Protein AF-A0A914KDS3-F1 (afdb_monomer_lite)

pLDDT: mean 72.92, std 15.79, range [32.66, 97.44]

Secondary structure (DSSP, 8-state):
-------TTSS---GGGEEEETTT--EEEHHHHHHHHTT-SB-TTT--B-TTPPEEE----TTS--HHHHHHHHHHHHHHHHHHHHHHHHHHHHHHHHHHHHHHHHTSSHHHHHHHHHHHHHHHHHHHHHHHHHHHHHHHHHHHHHHHHHHHHHHHTS----HHHHHHHHHHHHHHTT--THHHHHHHHTT--

Sequence (193 aa):
MTDCGYCICLDKIKIKNAVTLIGCEHVFHEKCIKSWLNLFSICPLCRKDVYNSHVRKRYFDLSTFNSQSVDKFLRENDELYEKSKKELSKLVDELEVIELRMLQSLEKKEICEAVAASKRIKESIKSCSKTIQEVEDRISVFVLILNAAEKLEAHDSKAKMSKWSQIWEICRLFLIYGLFLPLFCLYVGHLLF

Radius of gyration: 53.29 Å; chains: 1; bounding box: 90×39×132 Å

Foldseek 3Di:
DPDQDCEPVNDDDQLQQWKAWPPPRRIYGVVRVVVVCVPDQADPPPRDGSVPIDIDRDPDHPPPDDPVNVVVVVVVVVVVVVVVVVVVVVVVVVVVVVVVVVVVVVPDDPVVVVVVVVVVVVVVVVVVVVVVVVVVVVVVVVVVVVVVVVVVVVVCVPPPDDPVVVVVVVVVSCVVVVDDCPVVCVVVVVVVD

Structure (mmCIF, N/CA/C/O backbone):
data_AF-A0A914KDS3-F1
#
_entry.id   AF-A0A914KDS3-F1
#
loop_
_atom_site.group_PDB
_atom_site.id
_atom_site.type_symbol
_atom_site.label_atom_id
_atom_site.label_alt_id
_atom_site.label_comp_id
_atom_site.label_asym_id
_atom_site.label_entity_id
_atom_site.label_seq_id
_atom_site.pdbx_PDB_ins_code
_atom_site.Cartn_x
_atom_site.Cartn_y
_atom_site.Cartn_z
_atom_site.occupancy
_atom_site.B_iso_or_equiv
_atom_site.auth_seq_id
_atom_site.auth_comp_id
_atom_site.auth_asym_id
_atom_site.auth_atom_id
_atom_site.pdbx_PDB_model_num
ATOM 1 N N . MET A 1 1 ? 7.756 1.458 -42.234 1.00 32.66 1 MET A N 1
ATOM 2 C CA . MET A 1 1 ? 8.458 2.128 -43.351 1.00 32.66 1 MET A CA 1
ATOM 3 C C . MET A 1 1 ? 9.534 3.023 -42.757 1.00 32.66 1 MET A C 1
ATOM 5 O O . MET A 1 1 ? 9.251 4.139 -42.350 1.00 32.66 1 MET A O 1
ATOM 9 N N . THR A 1 2 ? 10.736 2.480 -42.584 1.00 35.38 2 THR A N 1
ATOM 10 C CA . THR A 1 2 ? 11.896 3.147 -41.971 1.00 35.38 2 THR A CA 1
ATOM 11 C C . THR A 1 2 ? 12.764 3.794 -43.046 1.00 35.38 2 THR A C 1
ATOM 13 O O . THR A 1 2 ? 13.892 3.372 -43.259 1.00 35.38 2 THR A O 1
ATOM 16 N N . ASP A 1 3 ? 12.226 4.803 -43.726 1.00 40.38 3 ASP A N 1
ATOM 17 C CA . ASP A 1 3 ? 12.993 5.639 -44.657 1.00 40.38 3 ASP A CA 1
ATOM 18 C C . ASP A 1 3 ? 12.769 7.109 -44.288 1.00 40.38 3 ASP A C 1
ATOM 20 O O . ASP A 1 3 ? 12.069 7.864 -44.955 1.00 40.38 3 ASP A O 1
ATOM 24 N N . CYS A 1 4 ? 13.314 7.512 -43.138 1.00 45.75 4 CYS A N 1
ATOM 25 C CA . CYS A 1 4 ? 13.328 8.910 -42.716 1.00 45.75 4 CYS A CA 1
ATOM 26 C C . CYS A 1 4 ? 14.780 9.382 -42.641 1.00 45.75 4 CYS A C 1
ATOM 28 O O . CYS A 1 4 ? 15.456 9.214 -41.627 1.00 45.75 4 CYS A O 1
ATOM 30 N N . GLY A 1 5 ? 15.276 9.923 -43.753 1.00 48.31 5 GLY A N 1
ATOM 31 C CA . GLY A 1 5 ? 16.640 10.433 -43.828 1.00 48.31 5 GLY A CA 1
ATOM 32 C C . GLY A 1 5 ? 17.060 10.938 -45.203 1.00 48.31 5 GLY A C 1
ATOM 33 O O . GLY A 1 5 ? 18.200 10.704 -45.589 1.00 48.31 5 GLY A O 1
ATOM 34 N N . TYR A 1 6 ? 16.186 11.623 -45.950 1.00 52.50 6 TYR A N 1
ATOM 35 C CA . TYR A 1 6 ? 16.656 12.422 -47.085 1.00 52.50 6 TYR A CA 1
ATOM 36 C C . TYR A 1 6 ? 17.346 13.670 -46.535 1.00 52.50 6 TYR A C 1
ATOM 38 O O . TYR A 1 6 ? 16.715 14.655 -46.152 1.00 52.50 6 TYR A O 1
ATOM 46 N N . CYS A 1 7 ? 18.667 13.600 -46.431 1.00 58.47 7 CYS A N 1
ATOM 47 C CA . CYS A 1 7 ? 19.488 14.774 -46.205 1.00 58.47 7 CYS A CA 1
ATOM 48 C C . CYS A 1 7 ? 19.452 15.671 -47.456 1.00 58.47 7 CYS A C 1
ATOM 50 O O . CYS A 1 7 ? 19.218 15.224 -48.578 1.00 58.47 7 CYS A O 1
ATOM 52 N N . ILE A 1 8 ? 19.737 16.953 -47.261 1.00 68.56 8 ILE A N 1
ATOM 53 C CA . ILE A 1 8 ? 19.746 17.977 -48.318 1.00 68.56 8 ILE A CA 1
ATOM 54 C C . ILE A 1 8 ? 20.714 17.613 -49.464 1.00 68.56 8 ILE A C 1
ATOM 56 O O . ILE A 1 8 ? 20.521 18.038 -50.595 1.00 68.56 8 ILE A O 1
ATOM 60 N N . CYS A 1 9 ? 21.746 16.812 -49.180 1.00 73.94 9 CYS A N 1
ATOM 61 C CA . CYS A 1 9 ? 22.749 16.368 -50.147 1.00 73.94 9 CYS A CA 1
ATOM 62 C C . CYS A 1 9 ? 22.491 14.980 -50.757 1.00 73.94 9 CYS A C 1
ATOM 64 O O . CYS A 1 9 ? 23.331 14.514 -51.516 1.00 73.94 9 CYS A O 1
ATOM 66 N N . LEU A 1 10 ? 21.372 14.317 -50.437 1.00 69.00 10 LEU A N 1
ATOM 67 C CA . LEU A 1 10 ? 21.014 12.965 -50.907 1.00 69.00 10 LEU A CA 1
ATOM 68 C C . LEU A 1 10 ? 21.998 11.830 -50.518 1.00 69.00 10 LEU A C 1
ATOM 70 O O . LEU A 1 10 ? 21.822 10.691 -50.941 1.00 69.00 10 LEU A O 1
ATOM 74 N N . ASP A 1 11 ? 22.989 12.104 -49.666 1.00 68.69 11 ASP A N 1
ATOM 75 C CA . ASP A 1 11 ? 23.943 11.129 -49.124 1.00 68.69 11 ASP A CA 1
ATOM 76 C C . ASP A 1 11 ? 23.494 10.477 -47.805 1.00 68.69 11 ASP A C 1
ATOM 78 O O . ASP A 1 11 ? 22.850 11.077 -46.949 1.00 68.69 11 ASP A O 1
ATOM 82 N N . LYS A 1 12 ? 23.957 9.258 -47.516 1.00 62.81 12 LYS A N 1
ATOM 83 C CA . LYS A 1 12 ? 23.686 8.628 -46.210 1.00 62.81 12 LYS A CA 1
ATOM 84 C C . LYS A 1 12 ? 24.185 9.497 -45.041 1.00 62.81 12 LYS A C 1
ATOM 86 O O . LYS A 1 12 ? 25.338 9.948 -45.008 1.00 62.81 12 LYS A O 1
ATOM 91 N N . ILE A 1 13 ? 23.327 9.703 -44.039 1.00 63.94 13 ILE A N 1
ATOM 92 C CA . ILE A 1 13 ? 23.694 10.436 -42.822 1.00 63.94 13 ILE A CA 1
ATOM 93 C C . ILE A 1 13 ? 24.675 9.596 -42.001 1.00 63.94 13 ILE A C 1
ATOM 95 O O . ILE A 1 13 ? 24.320 8.562 -41.442 1.00 63.94 13 ILE A O 1
ATOM 99 N N . LYS A 1 14 ? 25.933 10.048 -41.921 1.00 61.25 14 LYS A N 1
ATOM 100 C CA . LYS A 1 14 ? 26.936 9.468 -41.019 1.00 61.25 14 LYS A CA 1
ATOM 101 C C . LYS A 1 14 ? 26.733 10.040 -39.626 1.00 61.25 14 LYS A C 1
ATOM 103 O O . LYS A 1 14 ? 26.645 11.256 -39.462 1.00 61.25 14 LYS A O 1
ATOM 108 N N . ILE A 1 15 ? 26.731 9.171 -38.625 1.00 56.78 15 ILE A N 1
ATOM 109 C CA . ILE A 1 15 ? 26.286 9.533 -37.279 1.00 56.78 15 ILE A CA 1
ATOM 110 C C . ILE A 1 15 ? 27.194 10.580 -36.616 1.00 56.78 15 ILE A C 1
ATOM 112 O O . ILE A 1 15 ? 26.710 11.469 -35.926 1.00 56.78 15 ILE A O 1
ATOM 116 N N . LYS A 1 16 ? 28.493 10.576 -36.941 1.00 56.41 16 LYS A N 1
ATOM 117 C CA . LYS A 1 16 ? 29.466 11.588 -36.484 1.00 56.41 16 LYS A CA 1
ATOM 118 C C . LYS A 1 16 ? 29.134 13.022 -36.908 1.00 56.41 16 LYS A C 1
ATOM 120 O O . LYS A 1 16 ? 29.637 13.963 -36.308 1.00 56.41 16 LYS A O 1
ATOM 125 N N . ASN A 1 17 ? 28.291 13.181 -37.926 1.00 62.94 17 ASN A N 1
ATOM 126 C CA . ASN A 1 17 ? 27.874 14.476 -38.445 1.00 62.94 17 ASN A CA 1
ATOM 127 C C . ASN A 1 17 ? 26.360 14.677 -38.319 1.00 62.94 17 ASN A C 1
ATOM 129 O O . ASN A 1 17 ? 25.853 15.626 -38.903 1.00 62.94 17 ASN A O 1
ATOM 133 N N . ALA A 1 18 ? 25.628 13.799 -37.626 1.00 67.81 18 ALA A N 1
ATOM 134 C CA . ALA A 1 18 ? 24.180 13.903 -37.504 1.00 67.81 18 ALA A CA 1
ATOM 135 C C . ALA A 1 18 ? 23.800 14.951 -36.451 1.00 67.81 18 ALA A C 1
ATOM 137 O O . ALA A 1 18 ? 24.209 14.894 -35.288 1.00 67.81 18 ALA A O 1
ATOM 138 N N . VAL A 1 19 ? 22.981 15.909 -36.863 1.00 70.88 19 VAL A N 1
ATOM 139 C CA . VAL A 1 19 ? 22.414 16.925 -35.981 1.00 70.88 19 VAL A CA 1
ATOM 140 C C . VAL A 1 19 ? 20.913 16.998 -36.162 1.00 70.88 19 VAL A C 1
ATOM 142 O O . VAL A 1 19 ? 20.381 16.630 -37.209 1.00 70.88 19 VAL A O 1
ATOM 145 N N . THR A 1 20 ? 20.241 17.516 -35.144 1.00 72.50 20 THR A N 1
ATOM 146 C CA . THR A 1 20 ? 18.791 17.665 -35.136 1.00 72.50 20 THR A CA 1
ATOM 147 C C . THR A 1 20 ? 18.407 19.122 -34.914 1.00 72.50 20 THR A C 1
ATOM 149 O O . THR A 1 20 ? 19.013 19.810 -34.086 1.00 72.50 20 THR A O 1
ATOM 152 N N . LEU A 1 21 ? 17.388 19.584 -35.643 1.00 72.12 21 LEU A N 1
ATOM 153 C CA . LEU A 1 21 ? 16.752 20.874 -35.379 1.00 72.12 21 LEU A CA 1
ATOM 154 C C . LEU A 1 21 ? 15.796 20.767 -34.187 1.00 72.12 21 LEU A C 1
ATOM 156 O O . LEU A 1 21 ? 14.895 19.924 -34.173 1.00 72.12 21 LEU A O 1
ATOM 160 N N . ILE A 1 22 ? 15.956 21.656 -33.206 1.00 59.22 22 ILE A N 1
ATOM 161 C CA . ILE A 1 22 ? 14.984 21.813 -32.117 1.00 59.22 22 ILE A CA 1
ATOM 162 C C . ILE A 1 22 ? 13.631 22.268 -32.704 1.00 59.22 22 ILE A C 1
ATOM 164 O O . ILE A 1 22 ? 13.591 23.067 -33.630 1.00 59.22 22 ILE A O 1
ATOM 168 N N . GLY A 1 23 ? 12.515 21.723 -32.214 1.00 69.56 23 GLY A N 1
ATOM 169 C CA . GLY A 1 23 ? 11.156 22.102 -32.643 1.00 69.56 23 GLY A CA 1
ATOM 170 C C . GLY A 1 23 ? 10.539 21.256 -33.767 1.00 69.56 23 GLY A C 1
ATOM 171 O O . GLY A 1 23 ? 9.317 21.255 -33.924 1.00 69.56 23 GLY A O 1
ATOM 172 N N . CYS A 1 24 ? 11.333 20.488 -34.522 1.00 79.00 24 CYS A N 1
ATOM 173 C CA . CYS A 1 24 ? 10.797 19.523 -35.496 1.00 79.00 24 CYS A CA 1
ATOM 174 C C . CYS A 1 24 ? 11.494 18.157 -35.528 1.00 79.00 24 CYS A C 1
ATOM 176 O O . CYS A 1 24 ? 11.027 17.277 -36.239 1.00 79.00 24 CYS A O 1
ATOM 178 N N . GLU A 1 25 ? 12.589 17.985 -34.785 1.00 75.94 25 GLU A N 1
ATOM 179 C CA . GLU A 1 25 ? 13.305 16.715 -34.582 1.00 75.94 25 GLU A CA 1
ATOM 180 C C . GLU A 1 25 ? 13.863 16.022 -35.840 1.00 75.94 25 GLU A C 1
ATOM 182 O O . GLU A 1 25 ? 14.428 14.930 -35.765 1.00 75.94 25 GLU A O 1
ATOM 187 N N . HIS A 1 26 ? 13.819 16.694 -36.989 1.00 81.19 26 HIS A N 1
ATOM 188 C CA . HIS A 1 26 ? 14.416 16.218 -38.229 1.00 81.19 26 HIS A CA 1
ATOM 189 C C . HIS A 1 26 ? 15.948 16.188 -38.167 1.00 81.19 26 HIS A C 1
ATOM 191 O O . HIS A 1 26 ? 16.586 17.116 -37.657 1.00 81.19 26 HIS A O 1
ATOM 197 N N . VAL A 1 27 ? 16.530 15.120 -38.720 1.00 78.69 27 VAL A N 1
ATOM 198 C CA . VAL A 1 27 ? 17.969 14.834 -38.678 1.00 78.69 27 VAL A CA 1
ATOM 199 C C . VAL A 1 27 ? 18.627 15.179 -40.014 1.00 78.69 27 VAL A C 1
ATOM 201 O O . VAL A 1 27 ? 18.155 14.770 -41.071 1.00 78.69 27 VAL A O 1
ATOM 204 N N . PHE A 1 28 ? 19.753 15.889 -39.962 1.00 79.06 28 PHE A N 1
ATOM 205 C CA . PHE A 1 28 ? 20.544 16.300 -41.125 1.00 79.06 28 PHE A CA 1
ATOM 206 C C . PHE A 1 28 ? 22.043 16.174 -40.829 1.00 79.06 28 PHE A C 1
ATOM 208 O O . PHE A 1 28 ? 22.440 16.064 -39.668 1.00 79.06 28 PHE A O 1
ATOM 215 N N . HIS A 1 29 ? 22.908 16.252 -41.848 1.00 79.56 29 HIS A N 1
ATOM 216 C CA . HIS A 1 29 ? 24.327 16.499 -41.577 1.00 79.56 29 HIS A CA 1
ATOM 217 C C . HIS A 1 29 ? 24.530 17.917 -41.036 1.00 79.56 29 HIS A C 1
ATOM 219 O O . HIS A 1 29 ? 23.945 18.867 -41.554 1.00 79.56 29 HIS A O 1
ATOM 225 N N . GLU A 1 30 ? 25.435 18.075 -40.069 1.00 78.19 30 GLU A N 1
ATOM 226 C CA . GLU A 1 30 ? 25.775 19.355 -39.438 1.00 78.19 30 GLU A CA 1
ATOM 227 C C . GLU A 1 30 ? 26.122 20.423 -40.472 1.00 78.19 30 GLU A C 1
ATOM 229 O O . GLU A 1 30 ? 25.622 21.541 -40.403 1.00 78.19 30 GLU A O 1
ATOM 234 N N . LYS A 1 31 ? 26.948 20.064 -41.458 1.00 78.94 31 LYS A N 1
ATOM 235 C CA . LYS A 1 31 ? 27.356 20.978 -42.528 1.00 78.94 31 LYS A CA 1
ATOM 236 C C . LYS A 1 31 ? 26.171 21.371 -43.406 1.00 78.94 31 LYS A C 1
ATOM 238 O O . LYS A 1 31 ? 25.951 22.555 -43.622 1.00 78.94 31 LYS A O 1
ATOM 243 N N . CYS A 1 32 ? 25.387 20.393 -43.854 1.00 81.19 32 CYS A N 1
ATOM 244 C CA . CYS A 1 32 ? 24.267 20.621 -44.762 1.00 81.19 32 CYS A CA 1
ATOM 245 C C . CYS A 1 32 ? 23.200 21.517 -44.136 1.00 81.19 32 CYS A C 1
ATOM 247 O O . CYS A 1 32 ? 22.759 22.470 -44.774 1.00 81.19 32 CYS A O 1
ATOM 249 N N . ILE A 1 33 ? 22.817 21.256 -42.882 1.00 82.56 33 ILE A N 1
ATOM 250 C CA . ILE A 1 33 ? 21.788 22.075 -42.243 1.00 82.56 33 ILE A CA 1
ATOM 251 C C . ILE A 1 33 ? 22.300 23.460 -41.858 1.00 82.56 33 ILE A C 1
ATOM 253 O O . ILE A 1 33 ? 21.553 24.421 -41.980 1.00 82.56 33 ILE A O 1
ATOM 257 N N . LYS A 1 34 ? 23.576 23.604 -41.472 1.00 81.19 34 LYS A N 1
ATOM 258 C CA . LYS A 1 34 ? 24.172 24.930 -41.248 1.00 81.19 34 LYS A CA 1
ATOM 259 C C . LYS A 1 34 ? 24.197 25.756 -42.533 1.00 81.19 34 LYS A C 1
ATOM 261 O O . LYS A 1 34 ? 23.794 26.910 -42.511 1.00 81.19 34 LYS A O 1
ATOM 266 N N . SER A 1 35 ? 24.613 25.161 -43.652 1.00 82.69 35 SER A N 1
ATOM 267 C CA . SER A 1 35 ? 24.600 25.835 -44.955 1.00 82.69 35 SER A CA 1
ATOM 268 C C . SER A 1 35 ? 23.191 26.249 -45.379 1.00 82.69 35 SER A C 1
ATOM 270 O O . SER A 1 35 ? 23.014 27.349 -45.889 1.00 82.69 35 SER A O 1
ATOM 272 N N . TRP A 1 36 ? 22.189 25.402 -45.136 1.00 86.00 36 TRP A N 1
ATOM 273 C CA . TRP A 1 36 ? 20.793 25.722 -45.431 1.00 86.00 36 TRP A CA 1
ATOM 274 C C . TRP A 1 36 ? 20.258 26.866 -44.568 1.00 86.00 36 TRP A C 1
ATOM 276 O O . TRP A 1 36 ? 19.668 27.806 -45.092 1.00 86.00 36 TRP A O 1
ATOM 286 N N . LEU A 1 37 ? 20.513 26.820 -43.257 1.00 81.00 37 LEU A N 1
ATOM 287 C CA . LEU A 1 37 ? 20.043 27.838 -42.317 1.00 81.00 37 LEU A CA 1
ATOM 288 C C . LEU A 1 37 ? 20.697 29.212 -42.508 1.00 81.00 37 LEU A C 1
ATOM 290 O O . LEU A 1 37 ? 20.124 30.211 -42.084 1.00 81.00 37 LEU A O 1
ATOM 294 N N . ASN A 1 38 ? 21.849 29.279 -43.181 1.00 81.94 38 ASN A N 1
ATOM 295 C CA . ASN A 1 38 ? 22.445 30.552 -43.594 1.00 81.94 38 ASN A CA 1
ATOM 296 C C . ASN A 1 38 ? 21.620 31.272 -44.672 1.00 81.94 38 ASN A C 1
ATOM 298 O O . ASN A 1 38 ? 21.752 32.483 -44.822 1.00 81.94 38 ASN A O 1
ATOM 302 N N . LEU A 1 39 ? 20.812 30.537 -45.440 1.00 81.56 39 LEU A N 1
ATOM 303 C CA . LEU A 1 39 ? 19.999 31.078 -46.532 1.00 81.56 39 LEU A CA 1
ATOM 304 C C . LEU A 1 39 ? 18.515 31.147 -46.164 1.00 8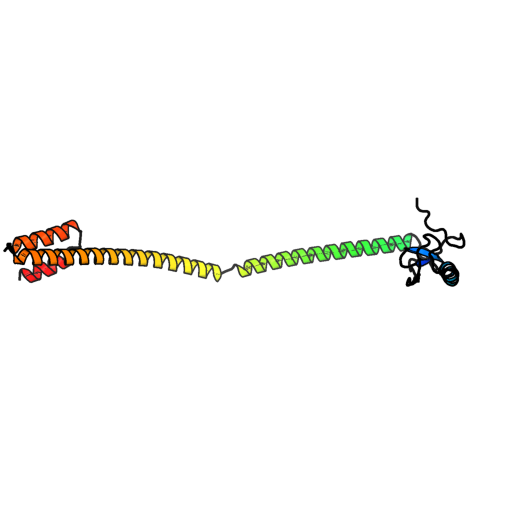1.56 39 LEU A C 1
ATOM 306 O O . LEU A 1 39 ? 17.820 32.071 -46.576 1.00 81.56 39 LEU A O 1
ATOM 310 N N . PHE A 1 40 ? 18.027 30.177 -45.389 1.00 81.50 40 PHE A N 1
ATOM 311 C CA . PHE A 1 40 ? 16.610 30.021 -45.083 1.00 81.50 40 PHE A CA 1
ATOM 312 C C . PHE A 1 40 ? 16.397 29.649 -43.619 1.00 81.50 40 PHE A C 1
ATOM 314 O O . PHE A 1 40 ? 16.909 28.638 -43.152 1.00 81.50 40 PHE A O 1
ATOM 321 N N . SER A 1 41 ? 15.545 30.380 -42.904 1.00 84.12 41 SER A N 1
ATOM 322 C CA . SER A 1 41 ? 15.200 30.076 -41.505 1.00 84.12 41 SER A CA 1
ATOM 323 C C . SER A 1 41 ? 14.074 29.043 -41.356 1.00 84.12 41 SER A C 1
ATOM 325 O O . SER A 1 41 ? 13.352 29.066 -40.367 1.00 84.12 41 SER A O 1
ATOM 327 N N . ILE A 1 42 ? 13.928 28.120 -42.314 1.00 84.62 42 ILE A N 1
ATOM 328 C CA . ILE A 1 42 ? 12.877 27.089 -42.328 1.00 84.62 42 ILE A CA 1
ATOM 329 C C . ILE A 1 42 ? 13.468 25.682 -42.431 1.00 84.62 42 ILE A C 1
ATOM 331 O O . ILE A 1 42 ? 14.479 25.454 -43.100 1.00 84.62 42 ILE A O 1
ATOM 335 N N . CYS A 1 43 ? 12.809 24.707 -41.803 1.00 84.81 43 CYS A N 1
ATOM 336 C CA . CYS A 1 43 ? 13.188 23.302 -41.910 1.00 84.81 43 CYS A CA 1
ATOM 337 C C . CYS A 1 43 ? 13.002 22.787 -43.356 1.00 84.81 43 CYS A C 1
ATOM 339 O O . CYS A 1 43 ? 11.893 22.887 -43.883 1.00 84.81 43 CYS A O 1
ATOM 341 N N . PRO A 1 44 ? 14.013 22.145 -43.978 1.00 83.12 44 PRO A N 1
ATOM 342 C CA . PRO A 1 44 ? 13.893 21.596 -45.333 1.00 83.12 44 PRO A CA 1
ATOM 343 C C . PRO A 1 44 ? 12.799 20.530 -45.494 1.00 83.12 44 PRO A C 1
ATOM 345 O O . PRO A 1 44 ? 12.246 20.382 -46.579 1.00 83.12 44 PRO A O 1
ATOM 348 N N . LEU A 1 45 ? 12.493 19.780 -44.426 1.00 82.06 45 LEU A N 1
ATOM 349 C CA . LEU A 1 45 ? 11.547 18.660 -44.481 1.00 82.06 45 LEU A CA 1
ATOM 350 C C . LEU A 1 45 ? 10.109 19.082 -44.179 1.00 82.06 45 LEU A C 1
ATOM 352 O O . LEU A 1 45 ? 9.197 18.706 -44.907 1.00 82.06 45 LEU A O 1
ATOM 356 N N . CYS A 1 46 ? 9.888 19.875 -43.128 1.00 83.62 46 CYS A N 1
ATOM 357 C CA . CYS A 1 46 ? 8.534 20.234 -42.692 1.00 83.62 46 CYS A CA 1
ATOM 358 C C . CYS A 1 46 ? 8.184 21.714 -42.839 1.00 83.62 46 CYS A C 1
ATOM 360 O O . CYS A 1 46 ? 7.085 22.104 -42.455 1.00 83.62 46 CYS A O 1
ATOM 362 N N . ARG A 1 47 ? 9.107 22.538 -43.355 1.00 83.69 47 ARG A N 1
ATOM 363 C CA . ARG A 1 47 ? 8.939 23.984 -43.588 1.00 83.69 47 ARG A CA 1
ATOM 364 C C . ARG A 1 47 ? 8.576 24.810 -42.350 1.00 83.69 47 ARG A C 1
ATOM 366 O O . ARG A 1 47 ? 8.261 25.984 -42.484 1.00 83.69 47 ARG A O 1
ATOM 373 N N . LYS A 1 48 ? 8.650 24.221 -41.152 1.00 81.69 48 LYS A N 1
ATOM 374 C CA . LYS A 1 48 ? 8.491 24.950 -39.892 1.00 81.69 48 LYS A CA 1
ATOM 375 C C . LYS A 1 48 ? 9.640 25.930 -39.714 1.00 81.69 48 LYS A C 1
ATOM 377 O O . LYS A 1 48 ? 10.794 25.584 -39.985 1.00 81.69 48 LYS A O 1
ATOM 382 N N . ASP A 1 49 ? 9.300 27.109 -39.224 1.00 80.56 49 ASP A N 1
ATOM 383 C CA . ASP A 1 49 ? 10.254 28.141 -38.864 1.00 80.56 49 ASP A CA 1
ATOM 384 C C . ASP A 1 49 ? 11.214 27.682 -37.763 1.00 80.56 49 ASP A C 1
ATOM 386 O O . ASP A 1 49 ? 10.833 26.998 -36.811 1.00 80.56 49 ASP A O 1
ATOM 390 N N . VAL A 1 50 ? 12.474 28.089 -37.910 1.00 74.31 50 VAL A N 1
ATOM 391 C CA . VAL A 1 50 ? 13.601 27.743 -37.033 1.00 74.31 50 VAL A CA 1
ATOM 392 C C . VAL A 1 50 ? 13.992 28.944 -36.146 1.00 74.31 50 VAL A C 1
ATOM 394 O O . VAL A 1 50 ? 15.041 28.953 -35.501 1.00 74.31 50 VAL A O 1
ATOM 397 N N . TYR A 1 51 ? 13.145 29.981 -36.073 1.00 63.00 51 TYR A N 1
ATOM 398 C CA . TYR A 1 51 ? 13.343 31.119 -35.170 1.00 63.00 51 TYR A CA 1
ATOM 399 C C . TYR A 1 51 ? 13.453 30.595 -33.721 1.00 63.00 51 TYR A C 1
ATOM 401 O O . TYR A 1 51 ? 12.529 29.971 -33.207 1.00 63.00 51 TYR A O 1
ATOM 409 N N . ASN A 1 52 ? 14.614 30.799 -33.083 1.00 54.75 52 ASN A N 1
ATOM 410 C CA . ASN A 1 52 ? 15.033 30.273 -31.765 1.00 54.75 52 ASN A CA 1
ATOM 411 C C . ASN A 1 52 ? 15.426 28.785 -31.645 1.00 54.75 52 ASN A C 1
ATOM 413 O O . ASN A 1 52 ? 15.689 28.308 -30.534 1.00 54.75 52 ASN A O 1
ATOM 417 N N . SER A 1 53 ? 15.552 28.027 -32.735 1.00 56.69 53 SER A N 1
ATOM 418 C CA . SER A 1 53 ? 15.960 26.620 -32.623 1.00 56.69 53 SER A CA 1
ATOM 419 C C . SER A 1 53 ? 17.479 26.446 -32.642 1.00 56.69 53 SER A C 1
ATOM 421 O O . SER A 1 53 ? 18.143 26.717 -33.639 1.00 56.69 53 SER A O 1
ATOM 423 N N . HIS A 1 54 ? 18.048 25.929 -31.552 1.00 61.16 54 HIS A N 1
ATOM 424 C CA . HIS A 1 54 ? 19.463 25.553 -31.522 1.00 61.16 54 HIS A CA 1
ATOM 425 C C . HIS A 1 54 ? 19.668 24.224 -32.265 1.00 61.16 54 HIS A C 1
ATOM 427 O O . HIS A 1 54 ? 18.857 23.305 -32.158 1.00 61.16 54 HIS A O 1
ATOM 433 N N . VAL A 1 55 ? 20.773 24.088 -32.995 1.00 62.62 55 VAL A N 1
ATOM 434 C CA . VAL A 1 55 ? 21.187 22.801 -33.571 1.00 62.62 55 VAL A CA 1
ATOM 435 C C . VAL A 1 55 ? 21.819 21.960 -32.458 1.00 62.62 55 VAL A C 1
ATOM 437 O O . VAL A 1 55 ? 22.834 22.365 -31.892 1.00 62.62 55 VAL A O 1
ATOM 440 N N . ARG A 1 56 ? 21.255 20.787 -32.135 1.00 65.88 56 ARG A N 1
ATOM 441 C CA . ARG A 1 56 ? 21.868 19.849 -31.172 1.00 65.88 56 ARG A CA 1
ATOM 442 C C . ARG A 1 56 ? 22.617 18.737 -31.899 1.00 65.88 56 ARG A C 1
ATOM 444 O O . ARG A 1 56 ? 22.067 18.091 -32.793 1.00 65.88 56 ARG A O 1
ATOM 451 N N . LYS A 1 57 ? 23.862 18.488 -31.481 1.00 60.81 57 LYS A N 1
ATOM 452 C CA . LYS A 1 57 ? 24.636 17.311 -31.900 1.00 60.81 57 LYS A CA 1
ATOM 453 C C . LYS A 1 57 ? 24.060 16.064 -31.243 1.00 60.81 57 LYS A C 1
ATOM 455 O O . LYS A 1 57 ? 23.840 16.066 -30.033 1.00 60.81 57 LYS A O 1
ATOM 460 N N . ARG A 1 58 ? 23.845 15.000 -32.019 1.00 59.75 58 ARG A N 1
ATOM 461 C CA . ARG A 1 58 ? 23.580 13.674 -31.455 1.00 59.75 58 ARG A CA 1
ATOM 462 C C . ARG A 1 58 ? 24.880 12.883 -31.415 1.00 59.75 58 ARG A C 1
ATOM 464 O O . ARG A 1 58 ? 25.434 12.528 -32.448 1.00 59.75 58 ARG A O 1
ATOM 471 N N . TYR A 1 59 ? 25.355 12.605 -30.207 1.00 50.91 59 TYR A N 1
ATOM 472 C CA . TYR A 1 59 ? 26.419 11.635 -29.975 1.00 50.91 59 TYR A CA 1
ATOM 473 C C . TYR A 1 59 ? 25.780 10.244 -29.940 1.00 50.91 59 TYR A C 1
ATOM 475 O O . TYR A 1 59 ? 25.359 9.793 -28.883 1.00 50.91 59 TYR A O 1
ATOM 483 N N . PHE A 1 60 ? 25.628 9.581 -31.086 1.00 55.44 60 PHE A N 1
ATOM 484 C CA . PHE A 1 60 ? 25.194 8.178 -31.093 1.00 55.44 60 PHE A CA 1
ATOM 485 C C . PHE A 1 60 ? 25.989 7.353 -32.100 1.00 55.44 60 PHE A C 1
ATOM 487 O O . PHE A 1 60 ? 25.455 6.827 -33.060 1.00 55.44 60 PHE A O 1
ATOM 494 N N . ASP A 1 61 ? 27.307 7.300 -31.947 1.00 48.34 61 ASP A N 1
ATOM 495 C CA . ASP A 1 61 ? 28.196 6.688 -32.933 1.00 48.34 61 ASP A CA 1
ATOM 496 C C . ASP A 1 61 ? 28.088 5.147 -32.996 1.00 48.34 61 ASP A C 1
ATOM 498 O O . ASP A 1 61 ? 28.912 4.431 -32.434 1.00 48.34 61 ASP A O 1
ATOM 502 N N . LEU A 1 62 ? 27.103 4.626 -33.739 1.00 51.28 62 LEU A N 1
ATOM 503 C CA . LEU A 1 62 ? 26.997 3.193 -34.063 1.00 51.28 62 LEU A CA 1
ATOM 504 C C . LEU A 1 62 ? 28.065 2.710 -35.064 1.00 51.28 62 LEU A C 1
ATOM 506 O O . LEU A 1 62 ? 28.116 1.524 -35.364 1.00 51.28 62 LEU A O 1
ATOM 510 N N . SER A 1 63 ? 28.917 3.591 -35.608 1.00 47.41 63 SER A N 1
ATOM 511 C CA . SER A 1 63 ? 29.951 3.187 -36.577 1.00 47.41 63 SER A CA 1
ATOM 512 C C . SER A 1 63 ? 31.264 2.735 -35.933 1.00 47.41 63 SER A C 1
ATOM 514 O O . SER A 1 63 ? 32.129 2.210 -36.631 1.00 47.41 63 SER A O 1
ATOM 516 N N . THR A 1 64 ? 31.409 2.912 -34.616 1.00 50.69 64 THR A N 1
ATOM 517 C CA . THR A 1 64 ? 32.638 2.574 -33.873 1.00 50.69 64 THR A CA 1
ATOM 518 C C . THR A 1 64 ? 32.478 1.325 -32.992 1.00 50.69 64 THR A C 1
ATOM 520 O O . THR A 1 64 ? 33.457 0.825 -32.446 1.00 50.69 64 THR A O 1
ATOM 523 N N . PHE A 1 65 ? 31.273 0.759 -32.901 1.00 50.75 65 PHE A N 1
ATOM 524 C CA . PHE A 1 65 ? 31.016 -0.486 -32.180 1.00 50.75 65 PHE A CA 1
ATOM 525 C C . PHE A 1 65 ? 30.717 -1.615 -33.172 1.00 50.75 65 PHE A C 1
ATOM 527 O O . PHE A 1 65 ? 29.787 -1.519 -33.968 1.00 50.75 65 PHE A O 1
ATOM 534 N N . ASN A 1 66 ? 31.500 -2.698 -33.130 1.00 60.19 66 ASN A N 1
ATOM 535 C CA . ASN A 1 66 ? 31.071 -3.950 -33.752 1.00 60.19 66 ASN A CA 1
ATOM 536 C C . ASN A 1 66 ? 29.917 -4.556 -32.917 1.00 60.19 66 ASN A C 1
ATOM 538 O O . ASN A 1 66 ? 29.751 -4.194 -31.748 1.00 60.19 66 ASN A O 1
ATOM 542 N N . SER A 1 67 ? 29.141 -5.483 -33.496 1.00 61.84 67 SER A N 1
ATOM 543 C CA . SER A 1 67 ? 28.034 -6.156 -32.785 1.00 61.84 67 SER A CA 1
ATOM 544 C C . SER A 1 67 ? 28.483 -6.732 -31.439 1.00 61.84 67 SER A C 1
ATOM 546 O O . SER A 1 67 ? 27.832 -6.494 -30.432 1.00 61.84 67 SER A O 1
ATOM 548 N N . GLN A 1 68 ? 29.657 -7.373 -31.378 1.00 67.94 68 GLN A N 1
ATOM 549 C CA . GLN A 1 68 ? 30.180 -7.979 -30.148 1.00 67.94 68 GLN A CA 1
ATOM 550 C C . GLN A 1 68 ? 30.417 -6.966 -29.019 1.00 67.94 68 GLN A C 1
ATOM 552 O O . GLN A 1 68 ? 30.202 -7.306 -27.857 1.00 67.94 68 GLN A O 1
ATOM 557 N N . SER A 1 69 ? 30.842 -5.739 -29.328 1.00 67.69 69 SER A N 1
ATOM 558 C CA . SER A 1 69 ? 31.064 -4.689 -28.331 1.00 67.69 69 SER A CA 1
ATOM 559 C C . SER A 1 69 ? 29.746 -4.144 -27.776 1.00 67.69 69 SER A C 1
ATOM 561 O O . SER A 1 69 ? 29.669 -3.849 -26.585 1.00 67.69 69 SER A O 1
ATOM 563 N N . VAL A 1 70 ? 28.705 -4.049 -28.613 1.00 72.25 70 VAL A N 1
ATOM 564 C CA . VAL A 1 70 ? 27.348 -3.675 -28.172 1.00 72.25 70 VAL A CA 1
ATOM 565 C C . VAL A 1 70 ? 26.734 -4.797 -27.345 1.00 72.25 70 VAL A C 1
ATOM 567 O O . VAL A 1 70 ? 26.251 -4.548 -26.247 1.00 72.25 70 VAL A O 1
ATOM 570 N N . ASP A 1 71 ? 26.823 -6.036 -27.822 1.00 76.31 71 ASP A N 1
ATOM 571 C CA . ASP A 1 71 ? 26.275 -7.205 -27.136 1.00 76.31 71 ASP A CA 1
ATOM 572 C C . ASP A 1 71 ? 26.946 -7.414 -25.772 1.00 76.31 71 ASP A C 1
ATOM 574 O O . ASP A 1 71 ? 26.292 -7.786 -24.801 1.00 76.31 71 ASP A O 1
ATOM 578 N N . LYS A 1 72 ? 28.257 -7.155 -25.676 1.00 83.88 72 LYS A N 1
ATOM 579 C CA . LYS A 1 72 ? 28.987 -7.172 -24.405 1.00 83.88 72 LYS A CA 1
ATOM 580 C C . LYS A 1 72 ? 28.476 -6.092 -23.452 1.00 83.88 72 LYS A C 1
ATOM 582 O O . LYS A 1 72 ? 28.184 -6.408 -22.306 1.00 83.88 72 LYS A O 1
ATOM 587 N N . PHE A 1 73 ? 28.337 -4.858 -23.931 1.00 78.31 73 PHE A N 1
ATOM 588 C CA . PHE A 1 73 ? 27.839 -3.747 -23.123 1.00 78.31 73 PHE A CA 1
ATOM 589 C C . PHE A 1 73 ? 26.402 -3.979 -22.636 1.00 78.31 73 PHE A C 1
ATOM 591 O O . PHE A 1 73 ? 26.094 -3.692 -21.484 1.00 78.31 73 PHE A O 1
ATOM 598 N N . LEU A 1 74 ? 25.521 -4.514 -23.486 1.00 80.44 74 LEU A N 1
ATOM 599 C CA . LEU A 1 74 ? 24.152 -4.856 -23.095 1.00 80.44 74 LEU A CA 1
ATOM 600 C C . LEU A 1 74 ? 24.145 -5.933 -22.004 1.00 80.44 74 LEU A C 1
ATOM 602 O O . LEU A 1 74 ? 23.524 -5.718 -20.972 1.00 80.44 74 LEU A O 1
ATOM 606 N N . ARG A 1 75 ? 24.928 -7.013 -22.161 1.00 83.94 75 ARG A N 1
ATOM 607 C CA . ARG A 1 75 ? 25.055 -8.054 -21.125 1.00 83.94 75 ARG A CA 1
ATOM 608 C C . ARG A 1 75 ? 25.562 -7.507 -19.794 1.00 83.94 75 ARG A C 1
ATOM 610 O O . ARG A 1 75 ? 24.983 -7.809 -18.761 1.00 83.94 75 ARG A O 1
ATOM 617 N N . GLU A 1 76 ? 26.613 -6.689 -19.813 1.00 90.75 76 GLU A N 1
ATOM 618 C CA . GLU A 1 76 ? 27.175 -6.094 -18.593 1.00 90.75 76 GLU A CA 1
ATOM 619 C C . GLU A 1 76 ? 26.159 -5.191 -17.874 1.00 90.75 76 GLU A C 1
ATOM 621 O O . GLU A 1 76 ? 26.085 -5.195 -16.645 1.00 90.75 76 GLU A O 1
ATOM 626 N N . ASN A 1 77 ? 25.341 -4.444 -18.622 1.00 80.88 77 ASN A N 1
ATOM 627 C CA . ASN A 1 77 ? 24.284 -3.622 -18.033 1.00 80.88 77 ASN A CA 1
ATOM 628 C C . ASN A 1 77 ? 23.093 -4.446 -17.539 1.00 80.88 77 ASN A C 1
ATOM 630 O O . ASN A 1 77 ? 22.553 -4.119 -16.485 1.00 80.88 77 ASN A O 1
ATOM 634 N N . ASP A 1 78 ? 22.704 -5.506 -18.248 1.00 94.00 78 ASP A N 1
ATOM 635 C CA . ASP A 1 78 ? 21.641 -6.416 -17.813 1.00 94.00 78 ASP A CA 1
ATOM 636 C C . ASP A 1 78 ? 22.046 -7.136 -16.517 1.00 94.00 78 ASP A C 1
ATOM 638 O O . ASP A 1 78 ? 21.273 -7.197 -15.560 1.00 94.00 78 ASP A O 1
ATOM 642 N N . GLU A 1 79 ? 23.295 -7.607 -16.435 1.00 95.50 79 GLU A N 1
ATOM 643 C CA . GLU A 1 79 ? 23.865 -8.204 -15.223 1.00 95.50 79 GLU A CA 1
ATOM 644 C C . GLU A 1 79 ? 23.889 -7.212 -14.054 1.00 95.50 79 GLU A C 1
ATOM 646 O O . GLU A 1 79 ? 23.505 -7.559 -12.932 1.00 95.50 79 GLU A O 1
ATOM 651 N N . LEU A 1 80 ? 24.314 -5.969 -14.305 1.00 95.06 80 LEU A N 1
ATOM 652 C CA . LEU A 1 80 ? 24.317 -4.916 -13.293 1.00 95.06 80 LEU A CA 1
ATOM 653 C C . LEU A 1 80 ? 22.895 -4.594 -12.818 1.00 95.06 80 LEU A C 1
ATOM 655 O O . LEU A 1 80 ? 22.668 -4.487 -11.613 1.00 95.06 80 LEU A O 1
ATOM 659 N N . TYR A 1 81 ? 21.940 -4.486 -13.741 1.00 91.19 81 TYR A N 1
ATOM 660 C CA . TYR A 1 81 ? 20.539 -4.218 -13.433 1.00 91.19 81 TYR A CA 1
ATOM 661 C C . TYR A 1 81 ? 19.934 -5.323 -12.561 1.00 91.19 81 TYR A C 1
ATOM 663 O O . TYR A 1 81 ? 19.355 -5.033 -11.512 1.00 91.19 81 TYR A O 1
ATOM 671 N N . GLU A 1 82 ? 20.124 -6.590 -12.935 1.00 96.69 82 GLU A N 1
ATOM 672 C CA . GLU A 1 82 ? 19.622 -7.726 -12.158 1.00 96.69 82 GLU A CA 1
ATOM 673 C C . GLU A 1 82 ? 20.296 -7.826 -10.784 1.00 96.69 82 GLU A C 1
ATOM 675 O O . GLU A 1 82 ? 19.633 -8.102 -9.776 1.00 96.69 82 GLU A O 1
ATOM 680 N N . LYS A 1 83 ? 21.597 -7.523 -10.696 1.00 97.44 83 LYS A N 1
ATOM 681 C CA . LYS A 1 83 ? 22.305 -7.449 -9.414 1.00 97.44 83 LYS A CA 1
ATOM 682 C C . LYS A 1 83 ? 21.718 -6.362 -8.511 1.00 97.44 83 LYS A C 1
ATOM 684 O O . LYS A 1 83 ? 21.365 -6.655 -7.368 1.00 97.44 83 LYS A O 1
ATOM 689 N N . SER A 1 84 ? 21.573 -5.139 -9.018 1.00 95.25 84 SER A N 1
ATOM 690 C CA . SER A 1 84 ? 21.017 -4.015 -8.259 1.00 95.25 84 SER A CA 1
ATOM 691 C C . SER A 1 84 ? 19.569 -4.262 -7.838 1.00 95.25 84 SER A C 1
ATOM 693 O O . SER A 1 84 ? 19.201 -3.972 -6.703 1.00 95.25 84 SER A O 1
ATOM 695 N N . LYS A 1 85 ? 18.748 -4.862 -8.705 1.00 96.62 85 LYS A N 1
ATOM 696 C CA . LYS A 1 85 ? 17.367 -5.244 -8.385 1.00 96.62 85 LYS A CA 1
ATOM 697 C C . LYS A 1 85 ? 17.305 -6.266 -7.249 1.00 96.62 85 LYS A C 1
ATOM 699 O O . LYS A 1 85 ? 16.474 -6.142 -6.352 1.00 96.62 85 LYS A O 1
ATOM 704 N N . LYS A 1 86 ? 18.202 -7.256 -7.253 1.00 95.94 86 LYS A N 1
ATOM 705 C CA . LYS A 1 86 ? 18.298 -8.252 -6.179 1.00 95.94 86 LYS A CA 1
ATOM 706 C C . LYS A 1 86 ? 18.755 -7.636 -4.857 1.00 95.94 86 LYS A C 1
ATOM 708 O O . LYS A 1 86 ? 18.238 -8.012 -3.810 1.00 95.94 86 LYS A O 1
ATOM 713 N N . GLU A 1 87 ? 19.717 -6.716 -4.888 1.00 97.12 87 GLU A N 1
ATOM 714 C CA . GLU A 1 87 ? 20.139 -5.955 -3.704 1.00 97.12 87 GLU A CA 1
ATOM 715 C C . GLU A 1 87 ? 18.990 -5.102 -3.152 1.00 97.12 87 GLU A C 1
ATOM 717 O O . GLU A 1 87 ? 18.734 -5.138 -1.951 1.00 97.12 87 GLU A O 1
ATOM 722 N N . LEU A 1 88 ? 18.237 -4.429 -4.026 1.00 95.56 88 LEU A N 1
ATOM 723 C CA . LEU A 1 88 ? 17.060 -3.655 -3.640 1.00 95.56 88 LEU A CA 1
ATOM 724 C C . LEU A 1 88 ? 15.981 -4.533 -2.994 1.00 95.56 88 LEU A C 1
ATOM 726 O O . LEU A 1 88 ? 15.458 -4.158 -1.953 1.00 95.56 88 LEU A O 1
ATOM 730 N N . SER A 1 89 ? 15.690 -5.711 -3.559 1.00 92.31 89 SER A N 1
ATOM 731 C CA . SER A 1 89 ? 14.725 -6.657 -2.975 1.00 92.31 89 SER A CA 1
ATOM 732 C C . SER A 1 89 ? 15.101 -7.036 -1.543 1.00 92.31 89 SER A C 1
ATOM 734 O O . SER A 1 89 ? 14.249 -7.001 -0.667 1.00 92.31 89 SER A O 1
ATOM 736 N N . LYS A 1 90 ? 16.382 -7.326 -1.284 1.00 96.94 90 LYS A N 1
ATOM 737 C CA . LYS A 1 90 ? 16.852 -7.654 0.070 1.00 96.94 90 LYS A CA 1
ATOM 738 C C . LYS A 1 90 ? 16.666 -6.493 1.043 1.00 96.94 90 LYS A C 1
ATOM 740 O O . LYS A 1 90 ? 16.246 -6.713 2.170 1.00 96.94 90 LYS A O 1
ATOM 745 N N . LEU A 1 91 ? 16.982 -5.270 0.612 1.00 94.50 91 LEU A N 1
ATOM 746 C CA . LEU A 1 91 ? 16.811 -4.079 1.447 1.00 94.50 91 LEU A CA 1
ATOM 747 C C . LEU A 1 91 ? 15.335 -3.810 1.756 1.00 94.50 91 LEU A C 1
ATOM 749 O O . LEU A 1 91 ? 15.020 -3.398 2.866 1.00 94.50 91 LEU A O 1
ATOM 753 N N . VAL A 1 92 ? 14.436 -4.053 0.799 1.00 95.25 92 VAL A N 1
ATOM 754 C CA . VAL A 1 92 ? 12.987 -3.952 1.021 1.00 95.25 92 VAL A CA 1
ATOM 755 C C . VAL A 1 92 ? 12.532 -4.983 2.054 1.00 95.25 92 VAL A C 1
ATOM 757 O O . VAL A 1 92 ? 11.898 -4.595 3.030 1.00 95.25 92 VAL A O 1
ATOM 760 N N . ASP A 1 93 ? 12.935 -6.249 1.915 1.00 92.94 93 ASP A N 1
ATOM 761 C CA . ASP A 1 93 ? 12.600 -7.300 2.886 1.00 92.94 93 ASP A CA 1
ATOM 762 C C . ASP A 1 93 ? 13.133 -6.960 4.298 1.00 92.94 93 ASP A C 1
ATOM 764 O O . ASP A 1 93 ? 12.450 -7.148 5.307 1.00 92.94 93 ASP A O 1
ATOM 768 N N . GLU A 1 94 ? 14.356 -6.422 4.394 1.00 94.69 94 GLU A N 1
ATOM 769 C CA . GLU A 1 94 ? 14.941 -5.965 5.661 1.00 94.69 94 GLU A CA 1
ATOM 770 C C . GLU A 1 94 ? 14.158 -4.793 6.275 1.00 94.69 94 GLU A C 1
ATOM 772 O O . GLU A 1 94 ? 13.917 -4.784 7.487 1.00 94.69 94 GLU A O 1
ATOM 777 N N . LEU A 1 95 ? 13.732 -3.827 5.455 1.00 90.56 95 LEU A N 1
ATOM 778 C CA . LEU A 1 95 ? 12.904 -2.701 5.890 1.00 90.56 95 LEU A CA 1
ATOM 779 C C . LEU A 1 95 ? 11.536 -3.167 6.396 1.00 90.56 95 LEU A C 1
ATOM 781 O O . LEU A 1 95 ? 11.125 -2.725 7.468 1.00 90.56 95 LEU A O 1
ATOM 785 N N . GLU A 1 96 ? 10.873 -4.096 5.701 1.00 92.31 96 GLU A N 1
ATOM 786 C CA . GLU A 1 96 ? 9.587 -4.666 6.132 1.00 92.31 96 GLU A CA 1
ATOM 787 C C . GLU A 1 96 ? 9.705 -5.352 7.502 1.00 92.31 96 GLU A C 1
ATOM 789 O O . GLU A 1 96 ? 8.866 -5.168 8.388 1.00 92.31 96 GLU A O 1
ATOM 794 N N . VAL A 1 97 ? 10.789 -6.102 7.735 1.00 90.88 97 VAL A N 1
ATOM 795 C CA . VAL A 1 97 ? 11.047 -6.736 9.038 1.00 90.88 97 VAL A CA 1
ATOM 796 C C . VAL A 1 97 ? 11.278 -5.694 10.137 1.00 90.88 97 VAL A C 1
ATOM 798 O O . VAL A 1 97 ? 10.811 -5.881 11.266 1.00 90.88 97 VAL A O 1
ATOM 801 N N . ILE A 1 98 ? 12.000 -4.609 9.845 1.00 84.44 98 ILE A N 1
ATOM 802 C CA . ILE A 1 98 ? 12.215 -3.511 10.799 1.00 84.44 98 ILE A CA 1
ATOM 803 C C . ILE A 1 98 ? 10.891 -2.813 11.118 1.00 84.44 98 ILE A C 1
ATOM 805 O O . ILE A 1 98 ? 10.595 -2.606 12.294 1.00 84.44 98 ILE A O 1
ATOM 809 N N . GLU A 1 99 ? 10.075 -2.509 10.110 1.00 84.81 99 GLU A N 1
ATOM 810 C CA . GLU A 1 99 ? 8.765 -1.875 10.275 1.00 84.81 99 GLU A CA 1
ATOM 811 C C . GLU A 1 99 ? 7.846 -2.724 11.161 1.00 84.81 99 GLU A C 1
ATOM 813 O O . GLU A 1 99 ? 7.308 -2.234 12.156 1.00 84.81 99 GLU A O 1
ATOM 818 N N . LEU A 1 100 ? 7.759 -4.030 10.890 1.00 81.69 100 LEU A N 1
ATOM 819 C CA . LEU A 1 100 ? 7.006 -4.968 11.722 1.00 81.69 100 LEU A CA 1
ATOM 820 C C . LEU A 1 100 ? 7.508 -4.994 13.172 1.00 81.69 100 LEU A C 1
ATOM 822 O O . LEU A 1 100 ? 6.703 -5.032 14.105 1.00 81.69 100 LEU A O 1
ATOM 826 N N . ARG A 1 101 ? 8.827 -4.943 13.397 1.00 84.94 101 ARG A N 1
ATOM 827 C CA . ARG A 1 101 ? 9.400 -4.872 14.754 1.00 84.94 101 ARG A CA 1
ATOM 828 C C . ARG A 1 101 ? 9.083 -3.549 15.445 1.00 84.94 101 ARG A C 1
ATOM 830 O O . ARG A 1 101 ? 8.792 -3.559 16.639 1.00 84.94 101 ARG A O 1
ATOM 837 N N . MET A 1 102 ? 9.125 -2.431 14.725 1.00 76.88 102 MET A N 1
ATOM 838 C CA . MET A 1 102 ? 8.772 -1.115 15.259 1.00 76.88 102 MET A CA 1
ATOM 839 C C . MET A 1 102 ? 7.299 -1.065 15.666 1.00 76.88 102 MET A C 1
ATOM 841 O O . MET A 1 102 ? 7.006 -0.661 16.789 1.00 76.88 102 MET A O 1
ATOM 845 N N . LEU A 1 103 ? 6.388 -1.558 14.822 1.00 68.62 103 LEU A N 1
ATOM 846 C CA . LEU A 1 103 ? 4.962 -1.678 15.149 1.00 68.62 103 LEU A CA 1
ATOM 847 C C . LEU A 1 103 ? 4.739 -2.556 16.388 1.00 68.62 103 LEU A C 1
ATOM 849 O O . LEU A 1 103 ? 4.035 -2.164 17.315 1.00 68.62 103 LEU A O 1
ATOM 853 N N . GLN A 1 104 ? 5.424 -3.700 16.473 1.00 70.31 104 GLN A N 1
ATOM 854 C CA . GLN A 1 104 ? 5.359 -4.563 17.657 1.00 70.31 104 GLN A CA 1
ATOM 855 C C . GLN A 1 104 ? 5.944 -3.916 18.920 1.00 70.31 104 GLN A C 1
ATOM 857 O O . GLN A 1 104 ? 5.505 -4.242 20.023 1.00 70.31 104 GLN A O 1
ATOM 862 N N . SER A 1 105 ? 6.942 -3.040 18.786 1.00 67.12 105 SER A N 1
ATOM 863 C CA . SER A 1 105 ? 7.521 -2.290 19.904 1.00 67.12 105 SER A CA 1
ATOM 864 C C . SER A 1 105 ? 6.614 -1.148 20.360 1.00 67.12 105 SER A C 1
ATOM 866 O O . SER A 1 105 ? 6.576 -0.861 21.553 1.00 67.12 105 SER A O 1
ATOM 868 N N . LEU A 1 106 ? 5.876 -0.519 19.441 1.00 59.75 106 LEU A N 1
ATOM 869 C CA . LEU A 1 106 ? 4.876 0.505 19.757 1.00 59.75 106 LEU A CA 1
ATOM 870 C C . LEU A 1 106 ? 3.662 -0.083 20.498 1.00 59.75 106 LEU A C 1
ATOM 872 O O . LEU A 1 106 ? 3.022 0.621 21.273 1.00 59.75 106 LEU A O 1
ATOM 876 N N . GLU A 1 107 ? 3.369 -1.374 20.326 1.00 62.50 107 GLU A N 1
ATOM 877 C CA . GLU A 1 107 ? 2.240 -2.042 20.988 1.00 62.50 107 GLU A CA 1
ATOM 878 C C . GLU A 1 107 ? 2.555 -2.694 22.353 1.00 62.50 107 GLU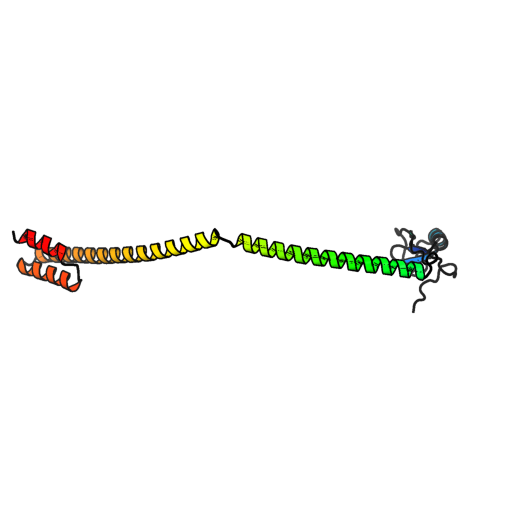 A C 1
ATOM 880 O O . GLU A 1 107 ? 1.630 -3.188 23.002 1.00 62.50 107 GLU A O 1
ATOM 885 N N . LYS A 1 108 ? 3.809 -2.756 22.842 1.00 66.62 108 LYS A N 1
ATOM 886 C CA . LYS A 1 108 ? 4.147 -3.710 23.926 1.00 66.62 108 LYS A CA 1
ATOM 887 C C . LYS A 1 108 ? 4.484 -3.136 25.313 1.00 66.62 108 LYS A C 1
ATOM 889 O O . LYS A 1 108 ? 5.387 -2.334 25.504 1.00 66.62 108 LYS A O 1
ATOM 894 N N . LYS A 1 109 ? 3.786 -3.749 26.287 1.00 59.16 109 LYS A N 1
ATOM 895 C CA . LYS A 1 109 ? 3.823 -3.700 27.766 1.00 59.16 109 LYS A CA 1
ATOM 896 C C . LYS A 1 109 ? 3.152 -2.521 28.455 1.00 59.16 109 LYS A C 1
ATOM 898 O O . LYS A 1 109 ? 2.131 -2.752 29.096 1.00 59.16 109 LYS A O 1
ATOM 903 N N . GLU A 1 110 ? 3.649 -1.300 28.312 1.00 63.09 110 GLU A N 1
ATOM 904 C CA . GLU A 1 110 ? 3.135 -0.174 29.112 1.00 63.09 110 GLU A CA 1
ATOM 905 C C . GLU A 1 110 ? 1.657 0.122 28.809 1.00 63.09 110 GLU A C 1
ATOM 907 O O . GLU A 1 110 ? 0.856 0.320 29.721 1.00 63.09 110 GLU A O 1
ATOM 912 N N . ILE A 1 111 ? 1.260 0.036 27.533 1.00 69.94 111 ILE A N 1
ATOM 913 C CA . ILE A 1 111 ? -0.132 0.237 27.105 1.00 69.94 111 ILE A CA 1
ATOM 914 C C . ILE A 1 111 ? -1.031 -0.900 27.607 1.00 69.94 111 ILE A C 1
ATOM 916 O O . ILE A 1 111 ? -2.099 -0.637 28.151 1.00 69.94 111 ILE A O 1
ATOM 920 N N . CYS A 1 112 ? -0.612 -2.163 27.488 1.00 65.88 112 CYS A N 1
ATOM 921 C CA . CYS A 1 112 ? -1.403 -3.300 27.973 1.00 65.88 112 CYS A CA 1
ATOM 922 C C . CYS A 1 112 ? -1.588 -3.269 29.498 1.00 65.88 112 CYS A C 1
ATOM 924 O O . CYS A 1 112 ? -2.678 -3.558 29.994 1.00 65.88 112 CYS A O 1
ATOM 926 N N . GLU A 1 113 ? -0.552 -2.886 30.246 1.00 76.38 113 GLU A N 1
ATOM 927 C CA . GLU A 1 113 ? -0.612 -2.732 31.701 1.00 76.38 113 GLU A CA 1
ATOM 928 C C . GLU A 1 113 ? -1.503 -1.550 32.106 1.00 76.38 113 GLU A C 1
ATOM 930 O O . GLU A 1 113 ? -2.354 -1.702 32.988 1.00 76.38 113 GLU A O 1
ATOM 935 N N . ALA A 1 114 ? -1.396 -0.413 31.410 1.00 73.56 114 ALA A N 1
ATOM 936 C CA . ALA A 1 114 ? -2.259 0.748 31.614 1.00 73.56 114 ALA A CA 1
ATOM 937 C C . ALA A 1 114 ? -3.732 0.449 31.277 1.00 73.56 114 ALA A C 1
ATOM 939 O O . ALA A 1 114 ? -4.630 0.820 32.035 1.00 73.56 114 ALA A O 1
ATOM 940 N N . VAL A 1 115 ? -4.004 -0.285 30.193 1.00 78.38 115 VAL A N 1
ATOM 941 C CA . VAL A 1 115 ? -5.357 -0.729 29.816 1.00 78.38 115 VAL A CA 1
ATOM 942 C C . VAL A 1 115 ? -5.915 -1.710 30.852 1.00 78.38 115 VAL A C 1
ATOM 944 O O . VAL A 1 115 ? -7.072 -1.587 31.264 1.00 78.38 115 VAL A O 1
ATOM 947 N N . ALA A 1 116 ? -5.099 -2.644 31.349 1.00 78.19 116 ALA A N 1
ATOM 948 C CA . ALA A 1 116 ? -5.500 -3.562 32.414 1.00 78.19 116 ALA A CA 1
ATOM 949 C C . ALA A 1 116 ? -5.759 -2.839 33.752 1.00 78.19 116 ALA A C 1
ATOM 951 O O . ALA A 1 116 ? -6.675 -3.209 34.490 1.00 78.19 116 ALA A O 1
ATOM 952 N N . ALA A 1 117 ? -4.980 -1.805 34.082 1.00 82.75 117 ALA A N 1
ATOM 953 C CA . ALA A 1 117 ? -5.223 -0.947 35.243 1.00 82.75 117 ALA A CA 1
ATOM 954 C C . ALA A 1 117 ? -6.514 -0.125 35.080 1.00 82.75 117 ALA A C 1
ATOM 956 O O . ALA A 1 117 ? -7.349 -0.113 35.984 1.00 82.75 117 ALA A O 1
ATOM 957 N N . SER A 1 118 ? -6.735 0.474 33.905 1.00 76.19 118 SER A N 1
ATOM 958 C CA . SER A 1 118 ? -7.953 1.224 33.570 1.00 76.19 118 SER A CA 1
ATOM 959 C C . SER A 1 118 ? -9.215 0.363 33.698 1.00 76.19 118 SER A C 1
ATOM 961 O O . SER A 1 118 ? -10.204 0.789 34.299 1.00 76.19 118 SER A O 1
ATOM 963 N N . LYS A 1 119 ? -9.170 -0.892 33.226 1.00 87.06 119 LYS A N 1
ATOM 964 C CA . LYS A 1 119 ? -10.284 -1.841 33.370 1.00 87.06 119 LYS A CA 1
ATOM 965 C C . LYS A 1 119 ? -10.615 -2.125 34.839 1.00 87.06 119 LYS A C 1
ATOM 967 O O . LYS A 1 119 ? -11.783 -2.049 35.214 1.00 87.06 119 LYS A O 1
ATOM 972 N N . ARG A 1 120 ? -9.598 -2.374 35.673 1.00 88.69 120 ARG A N 1
ATOM 973 C CA . ARG A 1 120 ? -9.768 -2.595 37.122 1.00 88.69 120 ARG A CA 1
ATOM 974 C C . ARG A 1 120 ? -10.370 -1.377 37.822 1.00 88.69 120 ARG A C 1
ATOM 976 O O . ARG A 1 120 ? -11.304 -1.517 38.602 1.00 88.69 120 ARG A O 1
ATOM 983 N N . ILE A 1 121 ? -9.895 -0.174 37.497 1.00 90.19 121 ILE A N 1
ATOM 984 C CA . ILE A 1 121 ? -10.457 1.076 38.033 1.00 90.19 121 ILE A CA 1
ATOM 985 C C . ILE A 1 121 ? -11.933 1.220 37.632 1.00 90.19 121 ILE A C 1
ATOM 987 O O . ILE A 1 121 ? -12.767 1.558 38.470 1.00 90.19 121 ILE A O 1
ATOM 991 N N . LYS A 1 122 ? -12.286 0.905 36.380 1.00 87.94 122 LYS A N 1
ATOM 992 C CA . LYS A 1 122 ? -13.671 0.966 35.889 1.00 87.94 122 LYS A CA 1
ATOM 993 C C . LYS A 1 122 ? -14.600 -0.010 36.620 1.00 87.94 122 LYS A C 1
ATOM 995 O O . LYS A 1 122 ? -15.745 0.338 36.906 1.00 87.94 122 LYS A O 1
ATOM 1000 N N . GLU A 1 123 ? -14.116 -1.207 36.944 1.00 92.94 123 GLU A N 1
ATOM 1001 C CA . GLU A 1 123 ? -14.850 -2.191 37.751 1.00 92.94 123 GLU A CA 1
ATOM 1002 C C . GLU A 1 123 ? -15.084 -1.682 39.183 1.00 92.94 123 GLU A C 1
ATOM 1004 O O . GLU A 1 123 ? -16.221 -1.712 39.662 1.00 92.94 123 GLU A O 1
ATOM 1009 N N . SER A 1 124 ? -14.059 -1.110 39.824 1.00 92.81 124 SER A N 1
ATOM 1010 C CA . SER A 1 124 ? -14.187 -0.494 41.153 1.00 92.81 124 SER A CA 1
ATOM 1011 C C . SER A 1 124 ? -15.161 0.691 41.168 1.00 92.81 124 SER A C 1
ATOM 1013 O O . SER A 1 124 ? -15.980 0.795 42.081 1.00 92.81 124 SER A O 1
ATOM 1015 N N . ILE A 1 125 ? -15.143 1.554 40.143 1.00 92.69 125 ILE A N 1
ATOM 1016 C CA . ILE A 1 125 ? -16.100 2.668 39.999 1.00 92.69 125 ILE A CA 1
ATOM 1017 C C . ILE A 1 125 ? -17.531 2.141 39.884 1.00 92.69 125 ILE A C 1
ATOM 1019 O O . ILE A 1 125 ? -18.428 2.660 40.545 1.00 92.69 125 ILE A O 1
ATOM 1023 N N . LYS A 1 126 ? -17.758 1.090 39.085 1.00 90.94 126 LYS A N 1
ATOM 1024 C CA . LYS A 1 126 ? -19.088 0.484 38.933 1.00 90.94 126 LYS A CA 1
ATOM 1025 C C . LYS A 1 126 ? -19.612 -0.064 40.261 1.00 90.94 126 LYS A C 1
ATOM 1027 O O . LYS A 1 126 ? -20.786 0.119 40.572 1.00 90.94 126 LYS A O 1
ATOM 1032 N N . SER A 1 127 ? -18.746 -0.702 41.049 1.00 90.31 127 SER A N 1
ATOM 1033 C CA . SER A 1 127 ? -19.100 -1.159 42.396 1.00 90.31 127 SER A CA 1
ATOM 1034 C C . SER A 1 127 ? -19.455 0.014 43.311 1.00 90.31 127 SER A C 1
ATOM 1036 O O . SER A 1 127 ? -20.501 -0.017 43.952 1.00 90.31 127 SER A O 1
ATOM 1038 N N . CYS A 1 128 ? -18.625 1.063 43.330 1.00 91.25 128 CYS A N 1
ATOM 1039 C CA . CYS A 1 128 ? -18.844 2.253 44.154 1.00 91.25 128 CYS A CA 1
ATOM 1040 C C . CYS A 1 128 ? -20.161 2.967 43.795 1.00 91.25 128 CYS A C 1
ATOM 1042 O O . CYS A 1 128 ? -20.939 3.320 44.678 1.00 91.25 128 CYS A O 1
ATOM 1044 N N . SER A 1 129 ? -20.459 3.097 42.499 1.00 88.12 129 SER A N 1
ATOM 1045 C CA . SER A 1 129 ? -21.714 3.670 42.000 1.00 88.12 129 SER A CA 1
ATOM 1046 C C . SER A 1 129 ? -22.939 2.898 42.493 1.00 88.12 129 SER A C 1
ATOM 1048 O O . SER A 1 129 ? -23.915 3.521 42.898 1.00 88.12 129 SER A O 1
ATOM 1050 N N . LYS A 1 130 ? -22.878 1.561 42.537 1.00 93.81 130 LYS A N 1
ATOM 1051 C CA . LYS A 1 130 ? -23.969 0.747 43.085 1.00 93.81 130 LYS A CA 1
ATOM 1052 C C . LYS A 1 130 ? -24.194 1.029 44.575 1.00 93.81 130 LYS A C 1
ATOM 1054 O O . LYS A 1 130 ? -25.330 1.224 44.986 1.00 93.81 130 LYS A O 1
ATOM 1059 N N . THR A 1 131 ? -23.126 1.095 45.370 1.00 93.44 131 THR A N 1
ATOM 1060 C CA . THR A 1 131 ? -23.236 1.439 46.799 1.00 93.44 131 THR A CA 1
ATOM 1061 C C . THR A 1 131 ? -23.756 2.855 47.030 1.00 93.44 131 THR A C 1
ATOM 1063 O O . THR A 1 131 ? -24.514 3.067 47.968 1.00 93.44 131 THR A O 1
ATOM 1066 N N . ILE A 1 132 ? -23.386 3.820 46.180 1.00 92.12 132 ILE A N 1
ATOM 1067 C CA . ILE A 1 132 ? -23.931 5.183 46.254 1.00 92.12 132 ILE A CA 1
ATOM 1068 C C . ILE A 1 132 ? -25.442 5.152 46.009 1.00 92.12 132 ILE A C 1
ATOM 1070 O O . ILE A 1 132 ? -26.183 5.703 46.816 1.00 92.12 132 ILE A O 1
ATOM 1074 N N . GLN A 1 133 ? -25.899 4.429 44.981 1.00 92.94 133 GLN A N 1
ATOM 1075 C CA . GLN A 1 133 ? -27.328 4.279 44.695 1.00 92.94 133 GLN A CA 1
ATOM 1076 C C . GLN A 1 133 ? -28.090 3.672 45.883 1.00 92.94 133 GLN A C 1
ATOM 1078 O O . GLN A 1 133 ? -29.132 4.179 46.280 1.00 92.94 133 GLN A O 1
ATOM 1083 N N . GLU A 1 134 ? -27.536 2.633 46.517 1.00 93.50 134 GLU A N 1
ATOM 1084 C CA . GLU A 1 134 ? -28.142 2.017 47.705 1.00 93.50 134 GLU A CA 1
ATOM 1085 C C . GLU A 1 134 ? -28.263 3.001 48.886 1.00 93.50 134 GLU A C 1
ATOM 1087 O O . GLU A 1 134 ? -29.213 2.926 49.668 1.00 93.50 134 GLU A O 1
ATOM 1092 N N . VAL A 1 135 ? -27.314 3.931 49.037 1.00 92.12 135 VAL A N 1
ATOM 1093 C CA . VAL A 1 135 ? -27.375 4.986 50.060 1.00 92.12 135 VAL A CA 1
ATOM 1094 C C . VAL A 1 135 ? -28.416 6.046 49.697 1.00 92.12 135 VAL A C 1
ATOM 1096 O O . VAL A 1 135 ? -29.192 6.441 50.567 1.00 92.12 135 VAL A O 1
ATOM 1099 N N . GLU A 1 136 ? -28.477 6.477 48.438 1.00 92.81 136 GLU A N 1
ATOM 1100 C CA . GLU A 1 136 ? -29.482 7.432 47.950 1.00 92.81 136 GLU A CA 1
ATOM 1101 C C . GLU A 1 136 ? -30.909 6.905 48.138 1.00 92.81 136 GLU A C 1
ATOM 1103 O O . GLU A 1 136 ? -31.787 7.634 48.613 1.00 92.81 136 GLU A O 1
ATOM 1108 N N . ASP A 1 137 ? -31.131 5.619 47.864 1.00 91.38 137 ASP A N 1
ATOM 1109 C CA . ASP A 1 137 ? -32.422 4.963 48.065 1.00 91.38 137 ASP A CA 1
ATOM 1110 C C . ASP A 1 137 ? -32.809 4.956 49.555 1.00 91.38 137 ASP A C 1
ATOM 1112 O O . ASP A 1 137 ? -33.945 5.273 49.921 1.00 91.38 137 ASP A O 1
ATOM 1116 N N . ARG A 1 138 ? -31.850 4.674 50.451 1.00 91.38 138 ARG A N 1
ATOM 1117 C CA . ARG A 1 138 ? -32.071 4.721 51.909 1.00 91.38 138 ARG A CA 1
ATOM 1118 C C . ARG A 1 138 ? -32.395 6.125 52.405 1.00 91.38 138 ARG A C 1
ATOM 1120 O O . ARG A 1 138 ? -33.308 6.281 53.215 1.00 91.38 138 ARG A O 1
ATOM 1127 N N . ILE A 1 139 ? -31.667 7.135 51.931 1.00 89.56 139 ILE A N 1
ATOM 1128 C CA . ILE A 1 139 ? -31.938 8.539 52.267 1.00 89.56 139 ILE A CA 1
ATOM 1129 C C . ILE A 1 139 ? -33.341 8.922 51.788 1.00 89.56 139 ILE A C 1
ATOM 1131 O O . ILE A 1 139 ? -34.098 9.524 52.547 1.00 89.56 139 ILE A O 1
ATOM 1135 N N . SER A 1 140 ? -33.722 8.516 50.575 1.00 91.19 140 SER A N 1
ATOM 1136 C CA . SER A 1 140 ? -35.049 8.786 50.012 1.00 91.19 140 SER A CA 1
ATOM 1137 C C . SER A 1 140 ? -36.170 8.208 50.882 1.00 91.19 140 SER A C 1
ATOM 1139 O O . SER A 1 140 ? -37.130 8.909 51.203 1.00 91.19 140 SER A O 1
ATOM 1141 N N . VAL A 1 141 ? -36.027 6.959 51.338 1.00 91.19 141 VAL A N 1
ATOM 1142 C CA . VAL A 1 141 ? -36.984 6.335 52.268 1.00 91.19 141 VAL A CA 1
ATOM 1143 C C . VAL A 1 141 ? -37.036 7.088 53.598 1.00 91.19 141 VAL A C 1
ATOM 1145 O O . VAL A 1 141 ? -38.123 7.357 54.107 1.00 91.19 141 VAL A O 1
ATOM 1148 N N . PHE A 1 142 ? -35.885 7.470 54.153 1.00 89.44 142 PHE A N 1
ATOM 1149 C CA . PHE A 1 142 ? -35.830 8.208 55.414 1.00 89.44 142 PHE A CA 1
ATOM 1150 C C . PHE A 1 142 ? -36.547 9.565 55.325 1.00 89.44 142 PHE A C 1
ATOM 1152 O O . PHE A 1 142 ? -37.349 9.895 56.197 1.00 89.44 142 PHE A O 1
ATOM 1159 N N . VAL A 1 143 ? -36.337 10.314 54.238 1.00 88.38 143 VAL A N 1
ATOM 1160 C CA . VAL A 1 143 ? -37.040 11.581 53.978 1.00 88.38 143 VAL A CA 1
ATOM 1161 C C . VAL A 1 143 ? -38.555 11.372 53.879 1.00 88.38 143 VAL A C 1
ATOM 1163 O O . VAL A 1 143 ? -39.319 12.150 54.449 1.00 88.38 143 VAL A O 1
ATOM 1166 N N . LEU A 1 144 ? -39.015 10.309 53.208 1.00 89.25 144 LEU A N 1
ATOM 1167 C CA . LEU A 1 144 ? -40.445 9.983 53.135 1.00 89.25 144 LEU A CA 1
ATOM 1168 C C . LEU A 1 144 ? -41.046 9.691 54.515 1.00 89.25 144 LEU A C 1
ATOM 1170 O O . LEU A 1 144 ? -42.151 10.153 54.801 1.00 89.25 144 LEU A O 1
ATOM 1174 N N . ILE A 1 145 ? -40.323 8.962 55.370 1.00 87.38 145 ILE A N 1
ATOM 1175 C CA . ILE A 1 145 ? -40.751 8.673 56.745 1.00 87.38 145 ILE A CA 1
ATOM 1176 C C . ILE A 1 145 ? -40.873 9.969 57.553 1.00 87.38 145 ILE A C 1
ATOM 1178 O O . ILE A 1 145 ? -41.899 10.174 58.200 1.00 87.38 145 ILE A O 1
ATOM 1182 N N . LEU A 1 146 ? -39.877 10.860 57.486 1.00 84.62 146 LEU A N 1
ATOM 1183 C CA . LEU A 1 146 ? -39.919 12.147 58.189 1.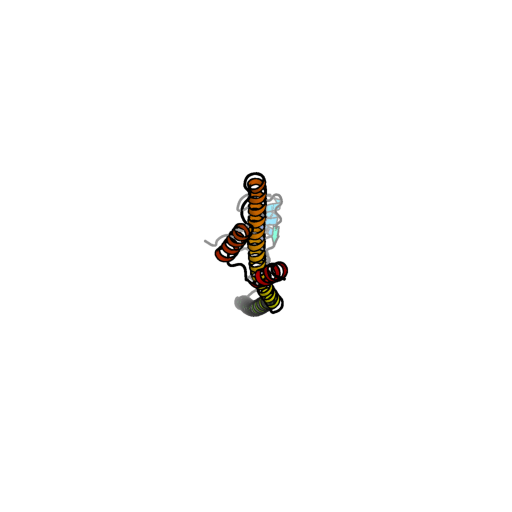00 84.62 146 LEU A CA 1
ATOM 1184 C C . LEU A 1 146 ? -41.113 13.004 57.746 1.00 84.62 146 LEU A C 1
ATOM 1186 O O . LEU A 1 146 ? -41.877 13.471 58.588 1.00 84.62 146 LEU A O 1
ATOM 1190 N N . ASN A 1 147 ? -41.338 13.129 56.436 1.00 85.44 147 ASN A N 1
ATOM 1191 C CA . ASN A 1 147 ? -42.480 13.872 55.894 1.00 85.44 147 ASN A CA 1
ATOM 1192 C C . ASN A 1 147 ? -43.832 13.265 56.318 1.00 85.44 147 ASN A C 1
ATOM 1194 O O . ASN A 1 147 ? -44.824 13.978 56.480 1.00 85.44 147 ASN A O 1
ATOM 1198 N N . ALA A 1 148 ? -43.910 11.937 56.455 1.00 82.94 148 ALA A N 1
ATOM 1199 C CA . ALA A 1 148 ? -45.115 11.261 56.927 1.00 82.94 148 ALA A CA 1
ATOM 1200 C C . ALA A 1 148 ? -45.361 11.507 58.425 1.00 82.94 148 ALA A C 1
ATOM 1202 O O . ALA A 1 148 ? -46.504 11.749 58.815 1.00 82.94 148 ALA A O 1
ATOM 1203 N N . ALA A 1 149 ? -44.306 11.488 59.245 1.00 78.44 149 ALA A N 1
ATOM 1204 C CA . ALA A 1 149 ? -44.382 11.801 60.670 1.00 78.44 149 ALA A CA 1
ATOM 1205 C C . ALA A 1 149 ? -44.862 13.244 60.908 1.00 78.44 149 ALA A C 1
ATOM 1207 O O . ALA A 1 149 ? -45.800 13.452 61.674 1.00 78.44 149 ALA A O 1
ATOM 1208 N N . GLU A 1 150 ? -44.323 14.214 60.164 1.00 83.19 150 GLU A N 1
ATOM 1209 C CA . GLU A 1 150 ? -44.739 15.623 60.240 1.00 83.19 150 GLU A CA 1
ATOM 1210 C C . GLU A 1 150 ? -46.238 15.803 59.916 1.00 83.19 150 GLU A C 1
ATOM 1212 O O . GLU A 1 150 ? -46.963 16.529 60.600 1.00 83.19 150 GLU A O 1
ATOM 1217 N N . LYS A 1 151 ? -46.757 15.073 58.917 1.00 79.94 151 LYS A N 1
ATOM 1218 C CA . LYS A 1 151 ? -48.195 15.079 58.583 1.00 79.94 151 LYS A CA 1
ATOM 1219 C C . LYS A 1 151 ? -49.077 14.472 59.675 1.00 79.94 151 LYS A C 1
ATOM 1221 O O . LYS A 1 151 ? -50.213 14.917 59.839 1.00 79.94 151 LYS A O 1
ATOM 1226 N N . LEU A 1 152 ? -48.593 13.457 60.393 1.00 71.12 152 LEU A N 1
ATOM 1227 C CA . LEU A 1 152 ? -49.320 12.852 61.511 1.00 71.12 152 LEU A CA 1
ATOM 1228 C C . LEU A 1 152 ? -49.371 13.797 62.713 1.00 71.12 152 LEU A C 1
ATOM 1230 O O . LEU A 1 152 ? -50.445 13.968 63.283 1.00 71.12 152 LEU A O 1
ATOM 1234 N N . GLU A 1 153 ? -48.270 14.475 63.041 1.00 64.19 153 GLU A N 1
ATOM 1235 C CA . GLU A 1 153 ? -48.237 15.498 64.098 1.00 64.19 153 GLU A CA 1
ATOM 1236 C C . GLU A 1 153 ? -49.189 16.667 63.792 1.00 64.19 153 GLU A C 1
ATOM 1238 O O . GLU A 1 153 ? -49.931 17.123 64.667 1.00 64.19 153 GLU A O 1
ATOM 1243 N N . ALA A 1 154 ? -49.272 17.093 62.525 1.00 59.81 154 ALA A N 1
ATOM 1244 C CA . ALA A 1 154 ? -50.251 18.090 62.090 1.00 59.81 154 ALA A CA 1
ATOM 1245 C C . ALA A 1 154 ? -51.711 17.622 62.287 1.00 59.81 154 ALA A C 1
ATOM 1247 O O . ALA A 1 154 ? -52.587 18.437 62.589 1.00 59.81 154 ALA A O 1
ATOM 1248 N N . HIS A 1 155 ? -51.980 16.316 62.170 1.00 52.31 155 HIS A N 1
ATOM 1249 C CA . HIS A 1 155 ? -53.295 15.706 62.400 1.00 52.31 155 HIS A CA 1
ATOM 1250 C C . HIS A 1 155 ? -53.609 15.471 63.895 1.00 52.31 155 HIS A C 1
ATOM 1252 O O . HIS A 1 155 ? -54.770 15.584 64.299 1.00 52.31 155 HIS A O 1
ATOM 1258 N N . ASP A 1 156 ? -52.596 15.199 64.723 1.00 46.12 156 ASP A N 1
ATOM 1259 C CA . ASP A 1 156 ? -52.712 14.954 66.174 1.00 46.12 156 ASP A CA 1
ATOM 1260 C C . ASP A 1 156 ? -53.056 16.239 66.956 1.00 46.12 156 ASP A C 1
ATOM 1262 O O . ASP A 1 156 ? -53.709 16.192 67.999 1.00 46.12 156 ASP A O 1
ATOM 1266 N N . SER A 1 157 ? -52.781 17.421 66.381 1.00 50.22 157 SER A N 1
ATOM 1267 C CA . SER A 1 157 ? -53.328 18.698 66.877 1.00 50.22 157 SER A CA 1
ATOM 1268 C C . SER A 1 157 ? -54.873 18.743 66.910 1.00 50.22 157 SER A C 1
ATOM 1270 O O . SER A 1 157 ? -55.449 19.628 67.547 1.00 50.22 157 SER A O 1
ATOM 1272 N N . LYS A 1 158 ? -55.561 17.772 66.276 1.00 47.66 158 LYS A N 1
ATOM 1273 C CA . LYS A 1 158 ? -57.028 17.623 66.279 1.00 47.66 158 LYS A CA 1
ATOM 1274 C C . LYS A 1 158 ? -57.577 16.311 66.869 1.00 47.66 158 LYS A C 1
ATOM 1276 O O . LYS A 1 158 ? -58.786 16.262 67.094 1.00 47.66 158 LYS A O 1
ATOM 1281 N N . ALA A 1 159 ? -56.785 15.269 67.150 1.00 53.41 159 ALA A N 1
ATOM 1282 C CA . ALA A 1 159 ? -57.326 13.979 67.613 1.00 53.41 159 ALA A CA 1
ATOM 1283 C C . ALA A 1 159 ? -56.377 13.198 68.540 1.00 53.41 159 ALA A C 1
ATOM 1285 O O . ALA A 1 159 ? -55.484 12.506 68.082 1.00 53.41 159 ALA A O 1
ATOM 1286 N N . LYS A 1 160 ? -56.661 13.229 69.847 1.00 48.72 160 LYS A N 1
ATOM 1287 C CA . LYS A 1 160 ? -55.901 12.581 70.931 1.00 48.72 160 LYS A CA 1
ATOM 1288 C C . LYS A 1 160 ? -55.884 11.042 70.789 1.00 48.72 160 LYS A C 1
ATOM 1290 O O . LYS A 1 160 ? -56.788 10.371 71.289 1.00 48.72 160 LYS A O 1
ATOM 1295 N N . MET A 1 161 ? -54.878 10.471 70.121 1.00 49.59 161 MET A N 1
ATOM 1296 C CA . MET A 1 161 ? -54.681 9.013 70.011 1.00 49.59 161 MET A CA 1
ATOM 1297 C C . MET A 1 161 ? -53.729 8.443 71.082 1.00 49.59 161 MET A C 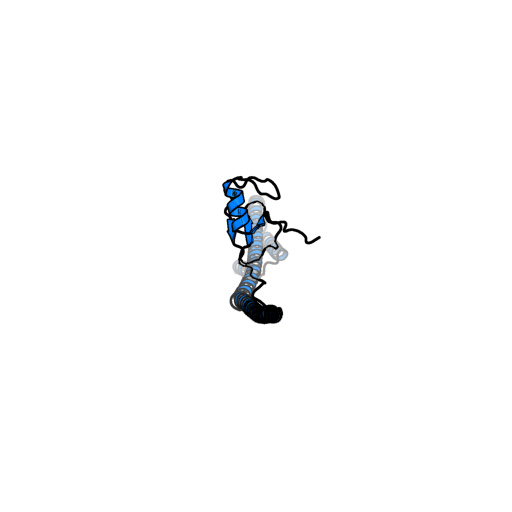1
ATOM 1299 O O . MET A 1 161 ? -52.871 9.129 71.629 1.00 49.59 161 MET A O 1
ATOM 1303 N N . SER A 1 162 ? -53.907 7.157 71.415 1.00 55.78 162 SER A N 1
ATOM 1304 C CA . SER A 1 162 ? -53.123 6.429 72.427 1.00 55.78 162 SER A CA 1
ATOM 1305 C C . SER A 1 162 ? -51.675 6.184 71.980 1.00 55.78 162 SER A C 1
ATOM 1307 O O . SER A 1 162 ? -51.433 5.721 70.864 1.00 55.78 162 SER A O 1
ATOM 1309 N N . LYS A 1 163 ? -50.726 6.391 72.904 1.00 52.94 163 LYS A N 1
ATOM 1310 C CA . LYS A 1 163 ? -49.267 6.222 72.735 1.00 52.94 163 LYS A CA 1
ATOM 1311 C C . LYS A 1 163 ? -48.866 4.858 72.139 1.00 52.94 163 LYS A C 1
ATOM 1313 O O . LYS A 1 163 ? -47.908 4.767 71.382 1.00 52.94 163 LYS A O 1
ATOM 1318 N N . TRP A 1 164 ? -49.638 3.804 72.413 1.00 52.03 164 TRP A N 1
ATOM 1319 C CA . TRP A 1 164 ? -49.403 2.452 71.883 1.00 52.03 164 TRP A CA 1
ATOM 1320 C C . TRP A 1 164 ? -49.795 2.294 70.410 1.00 52.03 164 TRP A C 1
ATOM 1322 O O . TRP A 1 164 ? -49.201 1.488 69.698 1.00 52.03 164 TRP A O 1
ATOM 1332 N N . SER A 1 165 ? -50.750 3.093 69.932 1.00 55.62 165 SER A N 1
ATOM 1333 C CA . SER A 1 165 ? -51.170 3.080 68.529 1.00 55.62 165 SER A CA 1
ATOM 1334 C C . SER A 1 165 ? -50.153 3.771 67.617 1.00 55.62 165 SER A C 1
ATOM 1336 O O . SER A 1 165 ? -49.988 3.355 66.475 1.00 55.62 165 SER A O 1
ATOM 1338 N N . GLN A 1 166 ? -49.447 4.788 68.123 1.00 56.97 166 GLN A N 1
ATOM 1339 C CA . GLN A 1 166 ? -48.341 5.443 67.413 1.00 56.97 166 GLN A CA 1
ATOM 1340 C C . GLN A 1 166 ? -47.134 4.505 67.282 1.00 56.97 166 GLN A C 1
ATOM 1342 O O . GLN A 1 166 ? -46.553 4.381 66.206 1.00 56.97 166 GLN A O 1
ATOM 1347 N N . ILE A 1 167 ? -46.807 3.777 68.355 1.00 64.62 167 ILE A N 1
ATOM 1348 C CA . ILE A 1 167 ? -45.736 2.772 68.350 1.00 64.62 167 ILE A CA 1
ATOM 1349 C C . ILE A 1 167 ? -46.059 1.645 67.359 1.00 64.62 167 ILE A C 1
ATOM 1351 O O . ILE A 1 167 ? -45.191 1.260 66.581 1.00 64.62 167 ILE A O 1
ATOM 1355 N N . TRP A 1 168 ? -47.304 1.156 67.325 1.00 65.69 168 TRP A N 1
ATOM 1356 C CA . TRP A 1 168 ? -47.721 0.100 66.395 1.00 65.69 168 TRP A CA 1
ATOM 1357 C C . TRP A 1 168 ? -47.544 0.498 64.923 1.00 65.69 168 TRP A C 1
ATOM 1359 O O . TRP A 1 168 ? -47.049 -0.308 64.135 1.00 65.69 168 TRP A O 1
ATOM 1369 N N . GLU A 1 169 ? -47.850 1.745 64.561 1.00 62.50 169 GLU A N 1
ATOM 1370 C CA . GLU A 1 169 ? -47.782 2.176 63.162 1.00 62.50 169 GLU A CA 1
ATOM 1371 C C . GLU A 1 169 ? -46.362 2.506 62.689 1.00 62.50 169 GLU A C 1
ATOM 1373 O O . GLU A 1 169 ? -46.003 2.217 61.545 1.00 62.50 169 GLU A O 1
ATOM 1378 N N . ILE A 1 170 ? -45.498 2.963 63.599 1.00 67.44 170 ILE A N 1
ATOM 1379 C CA . ILE A 1 170 ? -44.055 3.074 63.348 1.00 67.44 170 ILE A CA 1
ATOM 1380 C C . ILE A 1 170 ? -43.438 1.675 63.172 1.00 67.44 170 ILE A C 1
ATOM 1382 O O . ILE A 1 170 ? -42.711 1.442 62.205 1.00 67.44 170 ILE A O 1
ATOM 1386 N N . CYS A 1 171 ? -43.780 0.713 64.039 1.00 62.28 171 CYS A N 1
ATOM 1387 C CA . CYS A 1 171 ? -43.353 -0.685 63.902 1.00 62.28 171 CYS A CA 1
ATOM 1388 C C . CYS A 1 171 ? -43.809 -1.302 62.574 1.00 62.28 171 CYS A C 1
ATOM 1390 O O . CYS A 1 171 ? -43.040 -2.007 61.919 1.00 62.28 171 CYS A O 1
ATOM 1392 N N . ARG A 1 172 ? -45.057 -1.041 62.166 1.00 72.31 172 ARG A N 1
ATOM 1393 C CA . ARG A 1 172 ? -45.641 -1.557 60.924 1.00 72.31 172 ARG A CA 1
ATOM 1394 C C . ARG A 1 172 ? -44.912 -1.020 59.694 1.00 72.31 172 ARG A C 1
ATOM 1396 O O . ARG A 1 172 ? -44.640 -1.791 58.778 1.00 72.31 172 ARG A O 1
ATOM 1403 N N . LEU A 1 173 ? -44.545 0.263 59.679 1.00 66.50 173 LEU A N 1
ATOM 1404 C CA . LEU A 1 173 ? -43.752 0.854 58.596 1.00 66.50 173 LEU A CA 1
ATOM 1405 C C . LEU A 1 173 ? -42.332 0.266 58.550 1.00 66.50 173 LEU A C 1
ATOM 1407 O O . LEU A 1 173 ? -41.864 -0.105 57.477 1.00 66.50 173 LEU A O 1
ATOM 1411 N N . PHE A 1 174 ? -41.677 0.070 59.698 1.00 66.25 174 PHE A N 1
ATOM 1412 C CA . PHE A 1 174 ? -40.368 -0.599 59.757 1.00 66.25 174 PHE A CA 1
ATOM 1413 C C . PHE A 1 174 ? -40.407 -2.045 59.226 1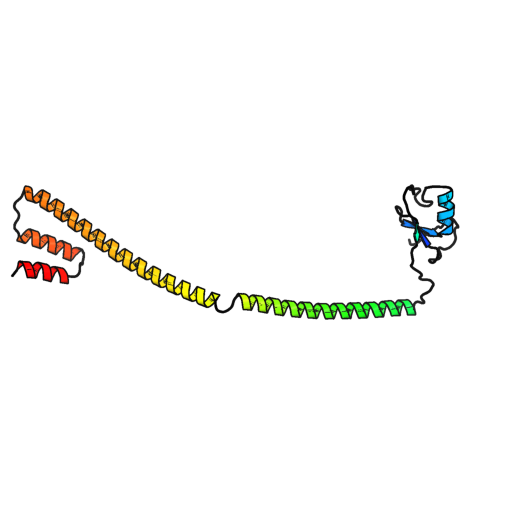.00 66.25 174 PHE A C 1
ATOM 1415 O O . PHE A 1 174 ? -39.487 -2.460 58.519 1.00 66.25 174 PHE A O 1
ATOM 1422 N N . LEU A 1 175 ? -41.485 -2.787 59.508 1.00 60.03 175 LEU A N 1
ATOM 1423 C CA . LEU A 1 175 ? -41.719 -4.148 59.007 1.00 60.03 175 LEU A CA 1
ATOM 1424 C C . LEU A 1 175 ? -42.012 -4.202 57.499 1.00 60.03 175 LEU A C 1
ATOM 1426 O O . LEU A 1 175 ? -41.525 -5.108 56.828 1.00 60.03 175 LEU A O 1
ATOM 1430 N N . ILE A 1 176 ? -42.771 -3.244 56.955 1.00 64.31 176 ILE A N 1
ATOM 1431 C CA . ILE A 1 176 ? -43.103 -3.181 55.518 1.00 64.31 176 ILE A CA 1
ATOM 1432 C C . ILE A 1 176 ? -41.869 -2.843 54.666 1.00 64.31 176 ILE A C 1
ATOM 1434 O O . ILE A 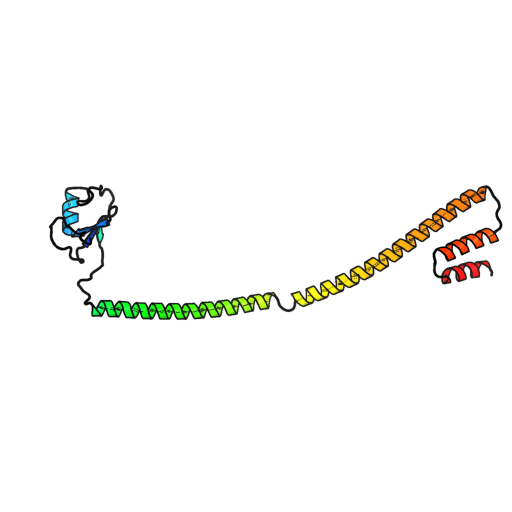1 176 ? -41.730 -3.371 53.564 1.00 64.31 176 ILE A O 1
ATOM 1438 N N . TYR A 1 177 ? -40.963 -1.997 55.170 1.00 66.62 177 TYR A N 1
ATOM 1439 C CA . TYR A 1 177 ? -39.800 -1.511 54.413 1.00 66.62 177 TYR A CA 1
ATOM 1440 C C . TYR A 1 177 ? -38.474 -2.219 54.746 1.00 66.62 177 TYR A C 1
ATOM 1442 O O . TYR A 1 177 ? -37.433 -1.846 54.210 1.00 66.62 177 TYR A O 1
ATOM 1450 N N . GLY A 1 178 ? -38.492 -3.253 55.597 1.00 59.78 178 GLY A N 1
ATOM 1451 C CA . GLY A 1 178 ? -37.353 -4.161 55.794 1.00 59.78 178 GLY A CA 1
ATOM 1452 C C . GLY A 1 178 ? -36.083 -3.513 56.362 1.00 59.78 178 GLY A C 1
ATOM 1453 O O . GLY A 1 178 ? -34.978 -3.994 56.103 1.00 59.78 178 GLY A O 1
ATOM 1454 N N . LEU A 1 179 ? -36.205 -2.420 57.124 1.00 55.94 179 LEU A N 1
ATOM 1455 C CA . LEU A 1 179 ? -35.066 -1.781 57.787 1.00 55.94 179 LEU A CA 1
ATOM 1456 C C . LEU A 1 179 ? -34.590 -2.658 58.956 1.00 55.94 179 LEU A C 1
ATOM 1458 O O . LEU A 1 179 ? -35.361 -3.011 59.845 1.00 55.94 179 LEU A O 1
ATOM 1462 N N . PHE A 1 180 ? -33.306 -3.024 58.931 1.00 56.50 180 PHE A N 1
ATOM 1463 C CA . PHE A 1 180 ? -32.650 -3.893 59.910 1.00 56.50 180 PHE A CA 1
ATOM 1464 C C . PHE A 1 180 ? -32.976 -3.448 61.356 1.00 56.50 180 PHE A C 1
ATOM 1466 O O . PHE A 1 180 ? -32.722 -2.305 61.742 1.00 56.50 180 PHE A O 1
ATOM 1473 N N . LEU A 1 181 ? -33.504 -4.381 62.159 1.00 56.56 181 LEU A N 1
ATOM 1474 C CA . LEU A 1 181 ? -33.965 -4.219 63.549 1.00 56.56 181 LEU A CA 1
ATOM 1475 C C . LEU A 1 181 ? -32.980 -3.651 64.613 1.00 56.56 181 LEU A C 1
ATOM 1477 O O . LEU A 1 181 ? -33.484 -3.251 65.666 1.00 56.56 181 LEU A O 1
ATOM 1481 N N . PRO A 1 182 ? -31.633 -3.586 64.461 1.00 58.88 182 PRO A N 1
ATOM 1482 C CA . PRO A 1 182 ? -30.767 -3.251 65.601 1.00 58.88 182 PRO A CA 1
ATOM 1483 C C . PRO A 1 182 ? -30.979 -1.852 66.189 1.00 58.88 182 PRO A C 1
ATOM 1485 O O . PRO A 1 182 ? -30.890 -1.683 67.402 1.00 58.88 182 PRO A O 1
ATOM 1488 N N . LEU A 1 183 ? -31.296 -0.852 65.357 1.00 52.41 183 LEU A N 1
ATOM 1489 C CA . LEU A 1 183 ? -31.555 0.514 65.834 1.00 52.41 183 LEU A CA 1
ATOM 1490 C C . LEU A 1 183 ? -32.922 0.636 66.522 1.00 52.41 183 LEU A C 1
ATOM 1492 O O . LEU A 1 183 ? -33.081 1.441 67.437 1.00 52.41 183 LEU A O 1
ATOM 1496 N N . PHE A 1 184 ? -33.883 -0.208 66.142 1.00 55.75 184 PHE A N 1
ATOM 1497 C CA . PHE A 1 184 ? -35.205 -0.249 66.758 1.00 55.75 184 PHE A CA 1
ATOM 1498 C C . PHE A 1 184 ? -35.144 -0.811 68.189 1.00 55.75 184 PHE A C 1
ATOM 1500 O O . PHE A 1 184 ? -35.751 -0.247 69.095 1.00 55.75 184 PHE A O 1
ATOM 1507 N N . CYS A 1 185 ? -34.332 -1.848 68.431 1.00 55.22 185 CYS A N 1
ATOM 1508 C CA . CYS A 1 185 ? -34.107 -2.371 69.785 1.00 55.22 185 CYS A CA 1
ATOM 1509 C C . CYS A 1 185 ? -33.416 -1.361 70.714 1.00 55.22 185 CYS A C 1
ATOM 1511 O O . CYS A 1 185 ? -33.748 -1.306 71.895 1.00 55.22 185 CYS A O 1
ATOM 1513 N N . LEU A 1 186 ? -32.495 -0.539 70.197 1.00 55.72 186 LEU A N 1
ATOM 1514 C CA . LEU A 1 186 ? -31.861 0.533 70.975 1.00 55.72 186 LEU A CA 1
ATOM 1515 C C . LEU A 1 186 ? -32.853 1.651 71.319 1.00 55.72 186 LEU A C 1
ATOM 1517 O O . LEU A 1 186 ? -32.876 2.113 72.455 1.00 55.72 186 LEU A O 1
ATOM 1521 N N . TYR A 1 187 ? -33.704 2.048 70.369 1.00 54.38 187 TYR A N 1
ATOM 1522 C CA . TYR A 1 187 ? -34.700 3.099 70.587 1.00 54.38 187 TYR A CA 1
ATOM 1523 C C . TYR A 1 187 ? -35.816 2.656 71.548 1.00 54.38 187 TYR A C 1
ATOM 1525 O O . TYR A 1 187 ? -36.186 3.396 72.454 1.00 54.38 187 TYR A O 1
ATOM 1533 N N . VAL A 1 188 ? -36.309 1.422 71.411 1.00 57.97 188 VAL A N 1
ATOM 1534 C CA . VAL A 1 188 ? -37.341 0.862 72.299 1.00 57.97 188 VAL A CA 1
ATOM 1535 C C . VAL A 1 188 ? -36.775 0.488 73.673 1.00 57.97 188 VAL A C 1
ATOM 1537 O O . VAL A 1 188 ? -37.452 0.687 74.679 1.00 57.97 188 VAL A O 1
ATOM 1540 N N . GLY A 1 189 ? -35.522 0.028 73.748 1.00 58.72 189 GLY A N 1
ATOM 1541 C CA . GLY A 1 189 ? -34.836 -0.235 75.017 1.00 58.72 189 GLY A CA 1
ATOM 1542 C C . GLY A 1 189 ? -34.650 1.019 75.877 1.00 58.72 189 GLY A C 1
ATOM 1543 O O . GLY A 1 189 ? -34.755 0.936 77.093 1.00 58.72 189 GLY A O 1
ATOM 1544 N N . HIS A 1 190 ? -34.463 2.185 75.253 1.00 54.19 190 HIS A N 1
ATOM 1545 C CA . HIS A 1 190 ? -34.323 3.473 75.943 1.00 54.19 190 HIS A CA 1
ATOM 1546 C C . HIS A 1 190 ? -35.661 4.105 76.375 1.00 54.19 190 HIS A C 1
ATOM 1548 O O . HIS A 1 190 ? -35.670 5.107 77.085 1.00 54.19 190 HIS A O 1
ATOM 1554 N N . LEU A 1 191 ? -36.784 3.555 75.898 1.00 47.09 191 LEU A N 1
ATOM 1555 C CA . LEU A 1 191 ? -38.152 4.010 76.178 1.00 47.09 191 LEU A CA 1
ATOM 1556 C C . LEU A 1 191 ? -38.890 3.103 77.179 1.00 47.09 191 LEU A C 1
ATOM 1558 O O . LEU A 1 191 ? -39.945 3.493 77.681 1.00 47.09 191 LEU A O 1
ATOM 1562 N N . LEU A 1 192 ? -38.359 1.906 77.452 1.00 44.94 192 LEU A N 1
ATOM 1563 C CA . LEU A 1 192 ? -38.913 0.921 78.393 1.00 44.94 192 LEU A CA 1
ATOM 1564 C C . LEU A 1 192 ? -38.091 0.764 79.688 1.00 44.94 192 LEU A C 1
ATOM 1566 O O . LEU A 1 192 ? -38.480 -0.038 80.537 1.00 44.94 192 LEU A O 1
ATOM 1570 N N . PHE A 1 193 ? -37.015 1.539 79.858 1.00 38.94 193 PHE A N 1
ATOM 1571 C CA . PHE A 1 193 ? -36.253 1.687 81.102 1.00 38.94 193 PHE A CA 1
ATOM 1572 C C . PHE A 1 193 ? -36.048 3.163 81.441 1.00 38.94 193 PHE A C 1
ATOM 1574 O O . PHE A 1 193 ? -35.767 3.943 80.504 1.00 38.94 193 PHE A O 1
#